Protein AF-A0A2G9V277-F1 (afdb_monomer)

Structure (mmCIF, N/CA/C/O backbone):
data_AF-A0A2G9V277-F1
#
_entry.id   AF-A0A2G9V277-F1
#
loop_
_atom_site.group_PDB
_atom_site.id
_atom_site.type_symbol
_atom_site.label_atom_id
_atom_site.label_alt_id
_atom_site.label_comp_id
_atom_site.label_asym_id
_atom_site.label_entity_id
_atom_site.label_seq_id
_atom_site.pdbx_PDB_ins_code
_atom_site.Cartn_x
_atom_site.Cartn_y
_atom_site.Cartn_z
_atom_site.occupancy
_atom_site.B_iso_or_equiv
_atom_site.auth_seq_id
_atom_site.auth_comp_id
_atom_site.auth_asym_id
_atom_site.auth_atom_id
_atom_site.pdbx_PDB_model_num
ATOM 1 N N . MET A 1 1 ? -6.220 -66.224 20.889 1.00 56.16 1 MET A N 1
ATOM 2 C CA . MET A 1 1 ? -5.172 -65.758 19.963 1.00 56.16 1 MET A CA 1
ATOM 3 C C . MET A 1 1 ? -5.683 -66.093 18.582 1.00 56.16 1 MET A C 1
ATOM 5 O O . MET A 1 1 ? -5.323 -67.138 18.082 1.00 56.16 1 MET A O 1
ATOM 9 N N . ASP A 1 2 ? -6.568 -65.260 18.043 1.00 49.28 2 ASP A N 1
ATOM 10 C CA . ASP A 1 2 ? -6.979 -65.293 16.639 1.00 49.28 2 ASP A CA 1
ATOM 11 C C . ASP A 1 2 ? -7.291 -63.844 16.260 1.00 49.28 2 ASP A C 1
ATOM 13 O O . ASP A 1 2 ? -7.941 -63.123 17.018 1.00 49.28 2 ASP A O 1
ATOM 17 N N . LEU A 1 3 ? -6.647 -63.403 15.186 1.00 57.19 3 LEU A N 1
ATOM 18 C CA . LEU A 1 3 ? -6.494 -62.020 14.750 1.00 57.19 3 LEU A CA 1
ATOM 19 C C . LEU A 1 3 ? -7.550 -61.705 13.686 1.00 57.19 3 LEU A C 1
ATOM 21 O O . LEU A 1 3 ? -7.570 -62.370 12.652 1.00 57.19 3 LEU A O 1
ATOM 25 N N . ASP A 1 4 ? -8.349 -60.661 13.896 1.00 61.88 4 ASP A N 1
ATOM 26 C CA . ASP A 1 4 ? -9.156 -60.040 12.841 1.00 61.88 4 ASP A CA 1
ATOM 27 C C . ASP A 1 4 ? -8.324 -58.965 12.115 1.00 61.88 4 ASP A C 1
ATOM 29 O O . ASP A 1 4 ? -7.790 -58.067 12.778 1.00 61.88 4 ASP A O 1
ATOM 33 N N . PRO A 1 5 ? -8.197 -59.001 10.775 1.00 70.12 5 PRO A N 1
ATOM 34 C CA . PRO A 1 5 ? -7.629 -57.897 10.020 1.00 70.12 5 PRO A CA 1
ATOM 35 C C . PRO A 1 5 ? -8.712 -56.946 9.501 1.00 70.12 5 PRO A C 1
ATOM 37 O O . PRO A 1 5 ? -9.646 -57.328 8.795 1.00 70.12 5 PRO A O 1
ATOM 40 N N . GLU A 1 6 ? -8.506 -55.666 9.799 1.00 61.03 6 GLU A N 1
ATOM 41 C CA . GLU A 1 6 ? -9.112 -54.538 9.105 1.00 61.03 6 GLU A CA 1
ATOM 42 C C . GLU A 1 6 ? -8.832 -54.588 7.594 1.00 61.03 6 GLU A C 1
ATOM 44 O O . GLU A 1 6 ? -7.693 -54.803 7.178 1.00 61.03 6 GLU A O 1
ATOM 49 N N . GLN A 1 7 ? -9.837 -54.268 6.770 1.00 55.41 7 GLN A N 1
ATOM 50 C CA . GLN A 1 7 ? -9.604 -53.680 5.449 1.00 55.41 7 GLN A CA 1
ATOM 51 C C . GLN A 1 7 ? -10.537 -52.491 5.209 1.00 55.41 7 GLN A C 1
ATOM 53 O O . GLN A 1 7 ? -11.719 -52.612 4.895 1.00 55.41 7 GLN A O 1
ATOM 58 N N . SER A 1 8 ? -9.927 -51.321 5.373 1.00 48.25 8 SER A N 1
ATOM 59 C CA . SER A 1 8 ? -10.290 -50.041 4.777 1.00 48.25 8 SER A CA 1
ATOM 60 C C . SER A 1 8 ? -10.010 -50.062 3.269 1.00 48.25 8 SER A C 1
ATOM 62 O O . SER A 1 8 ? -8.997 -50.619 2.851 1.00 48.25 8 SER A O 1
ATOM 64 N N . THR A 1 9 ? -10.875 -49.435 2.464 1.00 49.09 9 THR A N 1
ATOM 65 C CA . THR A 1 9 ? -10.553 -48.400 1.449 1.00 49.09 9 THR A CA 1
ATOM 66 C C . THR A 1 9 ? -11.620 -48.344 0.349 1.00 49.09 9 THR A C 1
ATOM 68 O O . THR A 1 9 ? -11.880 -49.332 -0.324 1.00 49.09 9 THR A O 1
ATOM 71 N N . ALA A 1 10 ? -12.197 -47.159 0.130 1.00 46.66 10 ALA A N 1
ATOM 72 C CA . ALA A 1 10 ? -12.209 -46.489 -1.176 1.00 46.66 10 ALA A CA 1
ATOM 73 C C . ALA A 1 10 ? -12.929 -45.136 -1.057 1.00 46.66 10 ALA A C 1
ATOM 75 O O . ALA A 1 10 ? -14.121 -45.053 -0.772 1.00 46.66 10 ALA A O 1
ATOM 76 N N . CYS A 1 11 ? -12.159 -44.071 -1.263 1.00 43.16 11 CYS A N 1
ATOM 77 C CA . CYS A 1 11 ? -12.626 -42.701 -1.398 1.00 43.16 11 CYS A CA 1
ATOM 78 C C . CYS A 1 11 ? -13.265 -42.514 -2.780 1.00 43.16 11 CYS A C 1
ATOM 80 O O . CYS A 1 11 ? -12.599 -42.753 -3.786 1.00 43.16 11 CYS A O 1
ATOM 82 N N . GLU A 1 12 ? -14.506 -42.030 -2.839 1.00 49.00 12 GLU A N 1
ATOM 83 C CA . GLU A 1 12 ? -15.135 -41.614 -4.095 1.00 49.00 12 GLU A CA 1
ATOM 84 C C . GLU A 1 12 ? -15.180 -40.083 -4.188 1.00 49.00 12 GLU A C 1
ATOM 86 O O . GLU A 1 12 ? -15.875 -39.384 -3.449 1.00 49.00 12 GLU A O 1
ATOM 91 N N . THR A 1 13 ? -14.364 -39.562 -5.097 1.00 50.31 13 THR A N 1
ATOM 92 C CA . THR A 1 13 ? -14.209 -38.150 -5.437 1.00 50.31 13 THR A CA 1
ATOM 93 C C . THR A 1 13 ? -15.261 -37.762 -6.477 1.00 50.31 13 THR A C 1
ATOM 95 O O . THR A 1 13 ? -15.119 -38.082 -7.655 1.00 50.31 13 THR A O 1
ATOM 98 N N . VAL A 1 14 ? -16.300 -37.020 -6.079 1.00 54.69 14 VAL A N 1
ATOM 99 C CA . VAL A 1 14 ? -17.268 -36.443 -7.029 1.00 54.69 14 VAL A CA 1
ATOM 100 C C . VAL A 1 14 ? -16.929 -34.979 -7.302 1.00 54.69 14 VAL A C 1
ATOM 102 O O . VAL A 1 14 ? -17.177 -34.081 -6.499 1.00 54.69 14 VAL A O 1
ATOM 105 N N . VAL A 1 15 ? -16.371 -34.751 -8.490 1.00 50.59 15 VAL A N 1
ATOM 106 C CA . VAL A 1 15 ? -16.208 -33.440 -9.124 1.00 50.59 15 VAL A CA 1
ATOM 107 C C . VAL A 1 15 ? -17.582 -32.949 -9.587 1.00 50.59 15 VAL A C 1
ATOM 109 O O . VAL A 1 15 ? -18.197 -33.566 -10.455 1.00 50.59 15 VAL A O 1
ATOM 112 N N . ARG A 1 16 ? -18.056 -31.807 -9.074 1.00 49.84 16 ARG A N 1
ATOM 113 C CA . ARG A 1 16 ? -19.187 -31.081 -9.674 1.00 49.84 16 ARG A CA 1
ATOM 114 C C . ARG A 1 16 ? -18.781 -29.667 -10.071 1.00 49.84 16 ARG A C 1
ATOM 116 O O . ARG A 1 16 ? -18.364 -28.855 -9.251 1.00 49.84 16 ARG A O 1
ATOM 123 N N . ARG A 1 17 ? -18.881 -29.439 -11.380 1.00 52.38 17 ARG A N 1
ATOM 124 C CA . ARG A 1 17 ? -18.587 -28.205 -12.107 1.00 52.38 17 ARG A CA 1
ATOM 125 C C . ARG A 1 17 ? -19.529 -27.077 -11.683 1.00 52.38 17 ARG A C 1
ATOM 127 O O . ARG A 1 17 ? -20.727 -27.295 -11.527 1.00 52.38 17 ARG A O 1
ATOM 134 N N . GLN A 1 18 ? -18.967 -25.880 -11.550 1.00 52.78 18 GLN A N 1
ATOM 135 C CA . GLN A 1 18 ? -19.706 -24.623 -11.507 1.00 52.78 18 GLN A CA 1
ATOM 136 C C . GLN A 1 18 ? -20.044 -24.180 -12.934 1.00 52.78 18 GLN A C 1
ATOM 138 O O . GLN A 1 18 ? -19.159 -24.171 -13.787 1.00 52.78 18 GLN A O 1
ATOM 143 N N . GLU A 1 19 ? -21.275 -23.719 -13.154 1.00 62.53 19 GLU A N 1
ATOM 144 C CA . GLU A 1 19 ? -21.554 -22.689 -14.156 1.00 62.53 19 GLU A CA 1
ATOM 145 C C . GLU A 1 19 ? -22.351 -21.543 -13.508 1.00 62.53 19 GLU A C 1
ATOM 147 O O . GLU A 1 19 ? -23.309 -21.802 -12.773 1.00 62.53 19 GLU A O 1
ATOM 152 N N . PRO A 1 20 ? -21.958 -20.277 -13.738 1.00 55.91 20 PRO A N 1
ATOM 153 C CA . PRO A 1 20 ? -22.654 -19.112 -13.211 1.00 55.91 20 PRO A CA 1
ATOM 154 C C . PRO A 1 20 ? -23.854 -18.743 -14.092 1.00 55.91 20 PRO A C 1
ATOM 156 O O . PRO A 1 20 ? -23.700 -18.361 -15.254 1.00 55.91 20 PRO A O 1
ATOM 159 N N . GLN A 1 21 ? -25.059 -18.792 -13.523 1.00 59.47 21 GLN A N 1
ATOM 160 C CA . GLN A 1 21 ? -26.230 -18.192 -14.156 1.00 59.47 21 GLN A C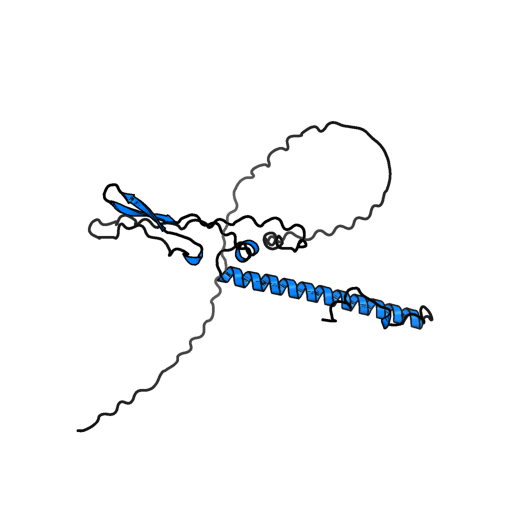A 1
ATOM 161 C C . GLN A 1 21 ? -26.154 -16.665 -14.054 1.00 59.47 21 GLN A C 1
ATOM 163 O O . GLN A 1 21 ? -26.057 -16.081 -12.975 1.00 59.47 21 GLN A O 1
ATOM 168 N N . ARG A 1 22 ? -26.172 -16.040 -15.232 1.00 53.09 22 ARG A N 1
ATOM 169 C CA . ARG A 1 22 ? -26.265 -14.602 -15.469 1.00 53.09 22 ARG A CA 1
ATOM 170 C C . ARG A 1 22 ? -27.580 -14.069 -14.896 1.00 53.09 22 ARG A C 1
ATOM 172 O O . ARG A 1 22 ? -28.639 -14.410 -15.414 1.00 53.09 22 ARG A O 1
ATOM 179 N N . LEU A 1 23 ? -27.512 -13.202 -13.890 1.00 52.69 23 LEU A N 1
ATOM 180 C CA . LEU A 1 23 ? -28.640 -12.354 -13.510 1.00 52.69 23 LEU A CA 1
ATOM 181 C C . LEU A 1 23 ? -28.407 -10.957 -14.081 1.00 52.69 23 LEU A C 1
ATOM 183 O O . LEU A 1 23 ? -27.421 -10.289 -13.770 1.00 52.69 23 LEU A O 1
ATOM 187 N N . LEU A 1 24 ? -29.298 -10.596 -15.000 1.00 54.44 24 LEU A N 1
ATOM 188 C CA . LEU A 1 24 ? -29.370 -9.307 -15.664 1.00 54.44 24 LEU A CA 1
ATOM 189 C C . LEU A 1 24 ? -29.805 -8.234 -14.664 1.00 54.44 24 LEU A C 1
ATOM 191 O O . LEU A 1 24 ? -30.610 -8.474 -13.766 1.00 54.44 24 LEU A O 1
ATOM 195 N N . ALA A 1 25 ? -29.200 -7.065 -14.824 1.00 49.47 25 ALA A N 1
ATOM 196 C CA . ALA A 1 25 ? -29.429 -5.884 -14.023 1.00 49.47 25 ALA A CA 1
ATOM 197 C C . ALA A 1 25 ? -30.750 -5.212 -14.412 1.00 49.47 25 ALA A C 1
ATOM 199 O O . ALA A 1 25 ? -30.845 -4.666 -15.506 1.00 49.47 25 ALA A O 1
ATOM 200 N N . ASP A 1 26 ? -31.694 -5.158 -13.476 1.00 46.41 26 ASP A N 1
ATOM 201 C CA . ASP A 1 26 ? -32.790 -4.190 -13.499 1.00 46.41 26 ASP A CA 1
ATOM 202 C C . ASP A 1 26 ? -32.548 -3.172 -12.379 1.00 46.41 26 ASP A C 1
ATOM 204 O O . ASP A 1 26 ? -32.926 -3.358 -11.222 1.00 46.41 26 ASP A O 1
ATOM 208 N N . SER A 1 27 ? -31.846 -2.091 -12.727 1.00 47.56 27 SER A N 1
ATOM 209 C CA . SER A 1 27 ? -31.654 -0.921 -11.869 1.00 47.56 27 SER A CA 1
ATOM 210 C C . SER A 1 27 ? -32.661 0.155 -12.263 1.00 47.56 27 SER A C 1
ATOM 212 O O . SER A 1 27 ? -32.395 0.992 -13.124 1.00 47.56 27 SER A O 1
ATOM 214 N N . LEU A 1 28 ? -33.821 0.143 -11.609 1.00 56.66 28 LEU A N 1
ATOM 215 C CA . LEU A 1 28 ? -34.768 1.255 -11.605 1.00 56.66 28 LEU A CA 1
ATOM 216 C C . LEU A 1 28 ? -34.259 2.335 -10.640 1.00 56.66 28 LEU A C 1
ATOM 218 O O . LEU A 1 28 ? -34.503 2.268 -9.436 1.00 56.66 28 LEU A O 1
ATOM 222 N N . CYS A 1 29 ? -33.570 3.350 -11.159 1.00 46.44 29 CYS A N 1
ATOM 223 C CA . CYS A 1 29 ? -33.326 4.589 -10.421 1.00 46.44 29 CYS A CA 1
ATOM 224 C C . CYS A 1 29 ? -34.072 5.741 -11.093 1.00 46.44 29 CYS A C 1
ATOM 226 O O . CYS A 1 29 ? -33.641 6.299 -12.096 1.00 46.44 29 CYS A O 1
ATOM 228 N N . SER A 1 30 ? -35.212 6.072 -10.489 1.00 47.19 30 SER A N 1
ATOM 229 C CA . SER A 1 30 ? -35.945 7.320 -10.668 1.00 47.19 30 SER A CA 1
ATOM 230 C C . SER A 1 30 ? -35.056 8.506 -10.275 1.00 47.19 30 SER A C 1
ATOM 232 O O . SER A 1 30 ? -34.629 8.607 -9.123 1.00 47.19 30 SER A O 1
ATOM 234 N N . THR A 1 31 ? -34.768 9.404 -11.217 1.00 49.00 31 THR A N 1
ATOM 235 C CA . THR A 1 31 ? -34.142 10.705 -10.956 1.00 49.00 31 THR A CA 1
ATOM 236 C C . THR A 1 31 ? -35.213 11.786 -10.992 1.00 49.00 31 THR A C 1
ATOM 238 O O . THR A 1 31 ? -35.617 12.266 -12.046 1.00 49.00 31 THR A O 1
ATOM 241 N N . ASN A 1 32 ? -35.682 12.185 -9.814 1.00 46.84 32 ASN A N 1
ATOM 242 C CA . ASN A 1 32 ? -36.474 13.398 -9.667 1.00 46.84 32 ASN A CA 1
ATOM 243 C C . ASN A 1 32 ? -36.048 14.121 -8.387 1.00 46.84 32 ASN A C 1
ATOM 245 O O . ASN A 1 32 ? -36.596 13.906 -7.308 1.00 46.84 32 ASN A O 1
ATOM 249 N N . THR A 1 33 ? -35.026 14.965 -8.510 1.00 58.47 33 THR A N 1
ATOM 250 C CA . THR A 1 33 ? -34.688 15.982 -7.511 1.00 58.47 33 THR A CA 1
ATOM 251 C C . THR A 1 33 ? -34.448 17.314 -8.225 1.00 58.47 33 THR A C 1
ATOM 253 O O . THR A 1 33 ? -33.678 17.366 -9.185 1.00 58.47 33 THR A O 1
ATOM 256 N N . PRO A 1 34 ? -35.128 18.395 -7.804 1.00 59.84 34 PRO A N 1
ATOM 257 C CA . PRO A 1 34 ? -35.105 19.667 -8.509 1.00 59.84 34 PRO A CA 1
ATOM 258 C C . PRO A 1 34 ? -33.771 20.401 -8.331 1.00 59.84 34 PRO A C 1
ATOM 260 O O . PRO A 1 34 ? -33.121 20.337 -7.286 1.00 59.84 34 PRO A O 1
ATOM 263 N N . HIS A 1 35 ? -33.396 21.118 -9.388 1.00 48.94 35 HIS A N 1
ATOM 264 C CA . HIS A 1 35 ? -32.190 21.923 -9.530 1.00 48.94 35 HIS A CA 1
ATOM 265 C C . HIS A 1 35 ? -31.941 22.857 -8.332 1.00 48.94 35 HIS A C 1
ATOM 267 O O . HIS A 1 35 ? -32.717 23.773 -8.062 1.00 48.94 35 HIS A O 1
ATOM 273 N N . ARG A 1 36 ? -30.806 22.669 -7.650 1.00 54.25 36 ARG A N 1
ATOM 274 C CA . ARG A 1 36 ? -30.237 23.657 -6.727 1.00 54.25 36 ARG A CA 1
ATOM 275 C C . ARG A 1 36 ? -29.316 24.573 -7.530 1.00 54.25 36 ARG A C 1
ATOM 277 O O . ARG A 1 36 ? -28.299 24.117 -8.046 1.00 54.25 36 ARG A O 1
ATOM 284 N N . ALA A 1 37 ? -29.702 25.840 -7.665 1.00 68.81 37 ALA A N 1
ATOM 285 C CA . ALA A 1 37 ? -28.918 26.853 -8.366 1.00 68.81 37 ALA A CA 1
ATOM 286 C C . ALA A 1 37 ? -27.531 27.062 -7.712 1.00 68.81 37 ALA A C 1
ATOM 288 O O . ALA A 1 37 ? -27.414 26.947 -6.485 1.00 68.81 37 ALA A O 1
ATOM 289 N N . PRO A 1 38 ? -26.483 27.358 -8.504 1.00 69.94 38 PRO A N 1
ATOM 290 C CA . PRO A 1 38 ? -25.139 27.613 -7.992 1.00 69.94 38 PRO A CA 1
ATOM 291 C C . PRO A 1 38 ? -25.055 28.968 -7.258 1.00 69.94 38 PRO A C 1
ATOM 293 O O . PRO A 1 38 ? -25.754 29.909 -7.637 1.00 69.94 38 PRO A O 1
ATOM 296 N N . PRO A 1 39 ? -24.208 29.096 -6.219 1.00 67.56 39 PRO A N 1
ATOM 297 C CA . PRO A 1 39 ? -24.034 30.352 -5.494 1.00 67.56 39 PRO A CA 1
ATOM 298 C C . PRO A 1 39 ? -23.296 31.413 -6.327 1.00 67.56 39 PRO A C 1
ATOM 300 O O . PRO A 1 39 ? -22.317 31.122 -7.014 1.00 67.56 39 PRO A O 1
ATOM 303 N N . GLU A 1 40 ? -23.773 32.655 -6.224 1.00 57.94 40 GLU A N 1
ATOM 304 C CA . GLU A 1 40 ? -23.240 33.841 -6.898 1.00 57.94 40 GLU A CA 1
ATOM 305 C C . GLU A 1 40 ? -21.811 34.190 -6.453 1.00 57.94 40 GLU A C 1
ATOM 307 O O . GLU A 1 40 ? -21.479 34.231 -5.266 1.00 57.94 40 GLU A O 1
ATOM 312 N N . SER A 1 41 ? -20.957 34.501 -7.429 1.00 59.81 41 SER A N 1
ATOM 313 C CA . SER A 1 41 ? -19.591 34.970 -7.212 1.00 59.81 41 SER A CA 1
ATOM 314 C C . SER A 1 41 ? -19.575 36.434 -6.758 1.00 59.81 41 SER A C 1
ATOM 316 O O . SER A 1 41 ? -19.853 37.346 -7.542 1.00 59.81 41 SER A O 1
ATOM 318 N N . TYR A 1 42 ? -19.180 36.680 -5.512 1.00 55.84 42 TYR A N 1
ATOM 319 C CA . TYR A 1 42 ? -18.876 38.019 -5.009 1.00 55.84 42 TYR A CA 1
ATOM 320 C C . TYR A 1 42 ? -17.594 38.562 -5.659 1.00 55.84 42 TYR A C 1
ATOM 322 O O . TYR A 1 42 ? -16.501 38.009 -5.526 1.00 55.84 42 TYR A O 1
ATOM 330 N N . LYS A 1 43 ? -17.735 39.687 -6.365 1.00 51.69 43 LYS A N 1
ATOM 331 C CA . LYS A 1 43 ? -16.637 40.459 -6.955 1.00 51.69 43 LYS A CA 1
ATOM 332 C C . LYS A 1 43 ? -15.815 41.132 -5.849 1.00 51.69 43 LYS A C 1
ATOM 334 O O . LYS A 1 43 ? -16.338 41.967 -5.116 1.00 51.69 43 LYS A O 1
ATOM 339 N N . ARG A 1 44 ? -14.516 40.829 -5.761 1.00 50.59 44 ARG A N 1
ATOM 340 C CA . ARG A 1 44 ? -13.531 41.675 -5.060 1.00 50.59 44 ARG A CA 1
ATOM 341 C C . ARG A 1 44 ? -12.868 42.621 -6.073 1.00 50.59 44 ARG A C 1
ATOM 343 O O . ARG A 1 44 ? -12.336 42.124 -7.063 1.00 50.59 44 ARG A O 1
ATOM 350 N N . PRO A 1 45 ? -12.848 43.947 -5.846 1.00 51.84 45 PRO A N 1
ATOM 351 C CA . PRO A 1 45 ? -12.102 44.875 -6.689 1.00 51.84 45 PRO A CA 1
ATOM 352 C C . PRO A 1 45 ? -10.616 44.849 -6.307 1.00 51.84 45 PRO A C 1
ATOM 354 O O . PRO A 1 45 ? -10.267 45.154 -5.166 1.00 51.84 45 PRO A O 1
ATOM 357 N N . LEU A 1 46 ? -9.737 44.515 -7.253 1.00 51.38 46 LEU A N 1
ATOM 358 C CA . LEU A 1 46 ? -8.299 44.753 -7.118 1.00 51.38 46 LEU A CA 1
ATOM 359 C C . LEU A 1 46 ? -7.933 46.058 -7.828 1.00 51.38 46 LEU A C 1
ATOM 361 O O . LEU A 1 46 ? -8.273 46.280 -8.989 1.00 51.38 46 LEU A O 1
ATOM 365 N N . ARG A 1 47 ? -7.269 46.929 -7.065 1.00 42.94 47 ARG A N 1
ATOM 366 C CA . ARG A 1 47 ? -6.734 48.225 -7.478 1.00 42.94 47 ARG A CA 1
ATOM 367 C C . ARG A 1 47 ? -5.623 48.072 -8.518 1.00 42.94 47 ARG A C 1
ATOM 369 O O . ARG A 1 47 ? -4.798 47.169 -8.446 1.00 42.94 47 ARG A O 1
ATOM 376 N N . THR A 1 48 ? -5.609 49.033 -9.429 1.00 47.06 48 THR A N 1
ATOM 377 C CA . THR A 1 48 ? -4.664 49.252 -10.522 1.00 47.06 48 THR A CA 1
ATOM 378 C C . THR A 1 48 ? -3.345 49.888 -10.067 1.00 47.06 48 THR A C 1
ATOM 380 O O . THR A 1 48 ? -3.359 50.913 -9.385 1.00 47.06 48 THR A O 1
ATOM 383 N N . SER A 1 49 ? -2.230 49.371 -10.578 1.00 49.19 49 SER A N 1
ATOM 384 C CA . SER A 1 49 ? -1.000 50.115 -10.910 1.00 49.19 49 SER A CA 1
ATOM 385 C C . SER A 1 49 ? -0.412 49.429 -12.156 1.00 49.19 49 SER A C 1
ATOM 387 O O . SER A 1 49 ? -0.104 48.245 -12.092 1.00 49.19 49 SER A O 1
ATOM 389 N N . SER A 1 50 ? -0.519 50.003 -13.363 1.00 43.69 50 SER A N 1
ATOM 390 C CA . SER A 1 50 ? 0.437 50.973 -13.943 1.00 43.69 50 SER A CA 1
ATOM 391 C C . SER A 1 50 ? 1.885 50.458 -13.845 1.00 43.69 50 SER A C 1
ATOM 393 O O . SER A 1 50 ? 2.375 50.327 -12.731 1.00 43.69 50 SER A O 1
ATOM 395 N N . GLY A 1 51 ? 2.627 50.123 -14.906 1.00 35.97 51 GLY A N 1
ATOM 396 C CA . GLY A 1 51 ? 2.414 50.215 -16.352 1.00 35.97 51 GLY A CA 1
ATOM 397 C C . GLY A 1 51 ? 3.594 49.580 -17.129 1.00 35.97 51 GLY A C 1
ATOM 398 O O . GLY A 1 51 ? 4.610 49.272 -16.520 1.00 35.97 51 GLY A O 1
ATOM 399 N N . HIS A 1 52 ? 3.392 49.408 -18.448 1.00 39.06 52 HIS A N 1
ATOM 400 C CA . HIS A 1 52 ? 4.342 49.337 -19.590 1.00 39.06 52 HIS A CA 1
ATOM 401 C C . HIS A 1 52 ? 5.587 48.398 -19.512 1.00 39.06 52 HIS A C 1
ATOM 403 O O . HIS A 1 52 ? 6.323 48.419 -18.543 1.00 39.06 52 HIS A O 1
ATOM 409 N N . HIS A 1 53 ? 5.964 47.556 -20.491 1.00 40.03 53 HIS A N 1
ATOM 410 C CA . HIS A 1 53 ? 5.864 47.593 -21.960 1.00 40.03 53 HIS A CA 1
ATOM 411 C C . HIS A 1 53 ? 5.830 46.170 -22.592 1.00 40.03 53 HIS A C 1
ATOM 413 O O . HIS A 1 53 ? 6.376 45.233 -22.024 1.00 40.03 53 HIS A O 1
ATOM 419 N N . ALA A 1 54 ? 5.170 46.081 -23.763 1.00 39.84 54 ALA A N 1
ATOM 420 C CA . ALA A 1 54 ? 5.471 45.354 -25.024 1.00 39.84 54 ALA A CA 1
ATOM 421 C C . ALA A 1 54 ? 6.558 44.243 -25.029 1.00 39.84 54 ALA A C 1
ATOM 423 O O . ALA A 1 54 ? 7.587 44.384 -24.391 1.00 39.84 54 ALA A O 1
ATOM 424 N N . SER A 1 55 ? 6.527 43.156 -25.808 1.00 43.56 55 SER A N 1
ATOM 425 C CA . SER A 1 55 ? 5.769 42.715 -26.994 1.00 43.56 55 SER A CA 1
ATOM 426 C C . SER A 1 55 ? 6.261 41.296 -27.329 1.00 43.56 55 SER A C 1
ATOM 428 O O . SER A 1 55 ? 7.461 41.050 -27.217 1.00 43.56 55 SER A O 1
ATOM 430 N N . GLY A 1 56 ? 5.404 40.386 -27.801 1.00 34.53 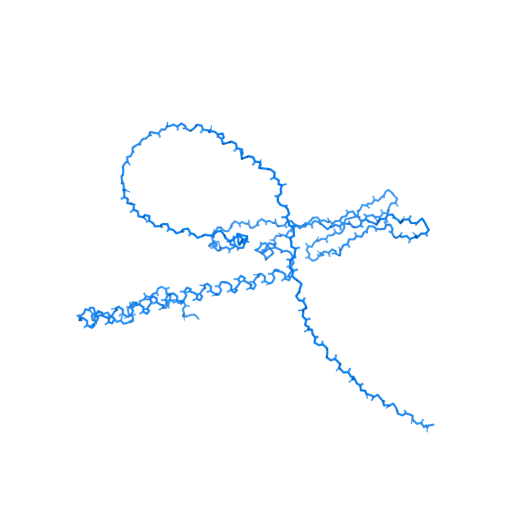56 GLY A N 1
ATOM 431 C CA . GLY A 1 56 ? 5.873 39.073 -28.266 1.00 34.53 56 GLY A CA 1
ATOM 432 C C . GLY A 1 56 ? 4.759 38.093 -28.606 1.00 34.53 56 GLY A C 1
ATOM 433 O O . GLY A 1 56 ? 4.501 37.161 -27.859 1.00 34.53 56 GLY A O 1
ATOM 434 N N . SER A 1 57 ? 4.097 38.351 -29.729 1.00 46.81 57 SER A N 1
ATOM 435 C CA . SER A 1 57 ? 3.089 37.514 -30.384 1.00 46.81 57 SER A CA 1
ATOM 436 C C . SER A 1 57 ? 3.658 36.167 -30.858 1.00 46.81 57 SER A C 1
ATOM 438 O O . SER A 1 57 ? 4.632 36.176 -31.606 1.00 46.81 57 SER A O 1
ATOM 440 N N . PHE A 1 58 ? 2.997 35.045 -30.540 1.00 34.84 58 PHE A N 1
ATOM 441 C CA . PHE A 1 58 ? 2.820 33.936 -31.491 1.00 34.84 58 PHE A CA 1
ATOM 442 C C . PHE A 1 58 ? 1.627 33.047 -31.098 1.00 34.84 58 PHE A C 1
ATOM 444 O O . PHE A 1 58 ? 1.659 32.348 -30.085 1.00 34.84 58 PHE A O 1
ATOM 451 N N . ASP A 1 59 ? 0.583 33.099 -31.925 1.00 41.97 59 ASP A N 1
ATOM 452 C CA . ASP A 1 59 ? -0.561 32.188 -31.926 1.00 41.97 59 ASP A CA 1
ATOM 453 C C . ASP A 1 59 ? -0.179 30.816 -32.492 1.00 41.97 59 ASP A C 1
ATOM 455 O O . ASP A 1 59 ? 0.589 30.699 -33.446 1.00 41.97 59 ASP A O 1
ATOM 459 N N . GLY A 1 60 ? -0.790 29.767 -31.946 1.00 38.09 60 GLY A N 1
ATOM 460 C CA . GLY A 1 60 ? -0.667 28.407 -32.458 1.00 38.09 60 GLY A CA 1
ATOM 461 C C . GLY A 1 60 ? -1.512 27.422 -31.664 1.00 38.09 60 GLY A C 1
ATOM 462 O O . GLY A 1 60 ? -0.979 26.545 -30.991 1.00 38.09 60 GLY A O 1
ATOM 463 N N . GLY A 1 61 ? -2.834 27.594 -31.703 1.00 35.97 61 GLY A N 1
ATOM 464 C CA . GLY A 1 61 ? -3.774 26.638 -31.130 1.00 35.97 61 GLY A CA 1
ATOM 465 C C . GLY A 1 61 ? -3.887 25.361 -31.961 1.00 35.97 61 GLY A C 1
ATOM 466 O O . GLY A 1 61 ? -3.987 25.431 -33.181 1.00 35.97 61 GLY A O 1
ATOM 467 N N . ILE A 1 62 ? -3.959 24.211 -31.286 1.00 42.34 62 ILE A N 1
ATOM 468 C CA . ILE A 1 62 ? -4.719 23.036 -31.733 1.00 42.34 62 ILE A CA 1
ATOM 469 C C . ILE A 1 62 ? -5.335 22.411 -30.480 1.00 42.34 62 ILE A C 1
ATOM 471 O O . ILE A 1 62 ? -4.629 21.937 -29.590 1.00 42.34 62 ILE A O 1
ATOM 475 N N . GLY A 1 63 ? -6.663 22.462 -30.402 1.00 36.00 63 GLY A N 1
ATOM 476 C CA . GLY A 1 63 ? -7.438 21.765 -29.388 1.00 36.00 63 GLY A CA 1
ATOM 477 C C . GLY A 1 63 ? -7.551 20.274 -29.696 1.00 36.00 63 GLY A C 1
ATOM 478 O O . GLY A 1 63 ? -7.669 19.870 -30.850 1.00 36.00 63 GLY A O 1
ATOM 479 N N . ALA A 1 64 ? -7.578 19.467 -28.642 1.00 37.62 64 ALA A N 1
ATOM 480 C CA . ALA A 1 64 ? -8.149 18.131 -28.671 1.00 37.62 64 ALA A CA 1
ATOM 481 C C . ALA A 1 64 ? -8.853 17.903 -27.332 1.00 37.62 64 ALA A C 1
ATOM 483 O O . ALA A 1 64 ? -8.225 17.650 -26.306 1.00 37.62 64 ALA A O 1
ATOM 484 N N . ALA A 1 65 ? -10.173 18.067 -27.362 1.00 42.88 65 ALA A N 1
ATOM 485 C CA . ALA A 1 65 ? -11.070 17.597 -26.326 1.00 42.88 65 ALA A CA 1
ATOM 486 C C . ALA A 1 65 ? -11.094 16.065 -26.364 1.00 42.88 65 ALA A C 1
ATOM 488 O O . ALA A 1 65 ? -11.374 15.487 -27.412 1.00 42.88 65 ALA A O 1
ATOM 489 N N . LEU A 1 66 ? -10.832 15.420 -25.229 1.00 40.19 66 LEU A N 1
ATOM 490 C CA . LEU A 1 66 ? -11.135 14.009 -25.013 1.00 40.19 66 LEU A CA 1
ATOM 491 C C . LEU A 1 66 ? -11.720 13.840 -23.608 1.00 40.19 66 LEU A C 1
ATOM 493 O O . LEU A 1 66 ? -11.006 13.862 -22.612 1.00 40.19 66 LEU A O 1
ATOM 497 N N . SER A 1 67 ? -13.051 13.750 -23.616 1.00 37.09 67 SER A N 1
ATOM 498 C CA . SER A 1 67 ? -13.899 12.804 -22.880 1.00 37.09 67 SER A CA 1
ATOM 499 C C . SER A 1 67 ? -13.600 12.532 -21.404 1.00 37.09 67 SER A C 1
ATOM 501 O O . SER A 1 67 ? -12.619 11.893 -21.032 1.00 37.09 67 SER A O 1
ATOM 503 N N . GLU A 1 68 ? -14.577 12.938 -20.600 1.00 45.66 68 GLU A N 1
ATOM 504 C CA . GLU A 1 68 ? -14.818 12.530 -19.226 1.00 45.66 68 GLU A CA 1
ATOM 505 C C . GLU A 1 68 ? -15.085 11.018 -19.162 1.00 45.66 68 GLU A C 1
ATOM 507 O O . GLU A 1 68 ? -16.144 10.557 -19.572 1.00 45.66 68 GLU A O 1
ATOM 512 N N . ASP A 1 69 ? -14.135 10.258 -18.619 1.00 38.03 69 ASP A N 1
ATOM 513 C CA . ASP A 1 69 ? -14.405 8.954 -18.014 1.00 38.03 69 ASP A CA 1
ATOM 514 C C . ASP A 1 69 ? -13.876 8.986 -16.580 1.00 38.03 69 ASP A C 1
ATOM 516 O O . ASP A 1 69 ? -12.678 8.945 -16.291 1.00 38.03 69 ASP A O 1
ATOM 520 N N . SER A 1 70 ? -14.825 9.154 -15.666 1.00 48.97 70 SER A N 1
ATOM 521 C CA . SER A 1 70 ? -14.620 9.297 -14.235 1.00 48.97 70 SER A CA 1
ATOM 522 C C . SER A 1 70 ? -14.297 7.944 -13.598 1.00 48.97 70 SER A C 1
ATOM 524 O O . SER A 1 70 ? -15.188 7.203 -13.184 1.00 48.97 70 SER A O 1
ATOM 526 N N . ILE A 1 71 ? -13.006 7.659 -13.43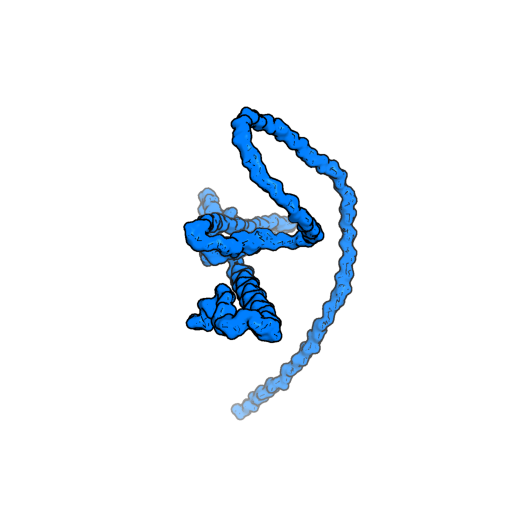5 1.00 40.16 71 ILE A N 1
ATOM 527 C CA . ILE A 1 71 ? -12.503 6.746 -12.405 1.00 40.16 71 ILE A CA 1
ATOM 528 C C . ILE A 1 71 ? -11.431 7.517 -11.640 1.00 40.16 71 ILE A C 1
ATOM 530 O O . ILE A 1 71 ? -10.461 7.977 -12.230 1.00 40.16 71 ILE A O 1
ATOM 534 N N . ASN A 1 72 ? -11.614 7.683 -10.330 1.00 39.41 72 ASN A N 1
ATOM 535 C CA . ASN A 1 72 ? -10.711 8.415 -9.439 1.00 39.41 72 ASN A CA 1
ATOM 536 C C . ASN A 1 72 ? -9.297 7.783 -9.396 1.00 39.41 72 ASN A C 1
ATOM 538 O O . ASN A 1 72 ? -8.962 7.049 -8.469 1.00 39.41 72 ASN A O 1
ATOM 542 N N . THR A 1 73 ? -8.452 8.063 -10.389 1.00 46.88 73 THR A N 1
ATOM 543 C CA . THR A 1 73 ? -7.008 7.753 -10.423 1.00 46.88 73 THR A CA 1
ATOM 544 C C . THR A 1 73 ? -6.165 8.800 -9.692 1.00 46.88 73 THR A C 1
ATOM 546 O O . THR A 1 73 ? -5.016 8.533 -9.339 1.00 46.88 73 THR A O 1
ATOM 549 N N . ALA A 1 74 ? -6.758 9.955 -9.376 1.00 48.12 74 ALA A N 1
ATOM 550 C CA . ALA A 1 74 ? -6.083 11.096 -8.761 1.00 48.12 74 ALA A CA 1
ATOM 551 C C . ALA A 1 74 ? -5.458 10.807 -7.379 1.00 48.12 74 ALA A C 1
ATOM 553 O O . ALA A 1 74 ? -4.492 11.464 -7.000 1.00 48.12 74 ALA A O 1
ATOM 554 N N . ASP A 1 75 ? -5.940 9.803 -6.637 1.00 45.41 75 ASP A N 1
ATOM 555 C CA . ASP A 1 75 ? -5.370 9.456 -5.325 1.00 45.41 75 ASP A CA 1
ATOM 556 C C . ASP A 1 75 ? -4.115 8.568 -5.395 1.00 45.41 75 ASP A C 1
ATOM 558 O O . ASP A 1 75 ? -3.361 8.485 -4.423 1.00 45.41 75 ASP A O 1
ATOM 562 N N . LEU A 1 76 ? -3.859 7.913 -6.531 1.00 49.47 76 LEU A N 1
ATOM 563 C CA . LEU A 1 76 ? -2.667 7.079 -6.744 1.00 49.47 76 LEU A CA 1
ATOM 564 C C . LEU A 1 76 ? -1.557 7.815 -7.500 1.00 49.47 76 LEU A C 1
ATOM 566 O O . LEU A 1 76 ? -0.389 7.439 -7.381 1.00 49.47 76 LEU A O 1
ATOM 570 N N . ASP A 1 77 ? -1.903 8.882 -8.218 1.00 47.31 77 ASP A N 1
ATOM 571 C CA . ASP A 1 77 ? -0.950 9.716 -8.952 1.00 47.31 77 ASP A CA 1
ATOM 572 C C . ASP A 1 77 ? -0.255 10.766 -8.050 1.00 47.31 77 ASP A C 1
ATOM 574 O O . ASP A 1 77 ? 0.759 11.337 -8.434 1.00 47.31 77 ASP A O 1
ATOM 578 N N . LEU A 1 78 ? -0.673 10.946 -6.786 1.00 47.19 78 LEU A N 1
ATOM 579 C CA . LEU A 1 78 ? 0.071 11.785 -5.824 1.00 47.19 78 LEU A CA 1
ATOM 580 C C . LEU A 1 78 ? 1.415 11.161 -5.380 1.00 47.19 78 LEU A C 1
ATOM 582 O O . LEU A 1 78 ? 2.259 11.832 -4.788 1.00 47.19 78 LEU A O 1
ATOM 586 N N . ILE A 1 79 ? 1.652 9.883 -5.695 1.00 51.03 79 ILE A N 1
ATOM 587 C CA . ILE A 1 79 ? 2.932 9.187 -5.470 1.00 51.03 79 ILE A CA 1
ATOM 588 C C . ILE A 1 79 ? 3.795 9.251 -6.747 1.00 51.03 79 ILE A C 1
ATOM 590 O O . ILE A 1 79 ? 4.680 8.424 -6.979 1.00 51.03 79 ILE A O 1
ATOM 594 N N . GLU A 1 80 ? 3.556 10.225 -7.623 1.00 50.75 80 GLU A N 1
ATOM 595 C CA . GLU A 1 80 ? 4.476 10.541 -8.705 1.00 50.75 80 GLU A CA 1
ATOM 596 C C . GLU A 1 80 ? 5.659 11.348 -8.145 1.00 50.75 80 GLU A C 1
ATOM 598 O O . GLU A 1 80 ? 5.607 12.555 -7.932 1.00 50.75 80 GLU A O 1
ATOM 603 N N . LEU A 1 81 ? 6.708 10.600 -7.791 1.00 50.06 81 LEU A N 1
ATOM 604 C CA . LEU A 1 81 ? 8.134 10.937 -7.879 1.00 50.06 81 LEU A CA 1
ATOM 605 C C . LEU A 1 81 ? 8.472 12.425 -8.126 1.00 50.06 81 LEU A C 1
ATOM 607 O O . LEU A 1 81 ? 9.023 12.778 -9.165 1.00 50.06 81 LEU A O 1
ATOM 611 N N . LYS A 1 82 ? 8.268 13.279 -7.119 1.00 41.78 82 LYS A N 1
ATOM 612 C CA . LYS A 1 82 ? 9.164 14.421 -6.917 1.00 41.78 82 LYS A CA 1
ATOM 613 C C . LYS A 1 82 ? 10.460 13.907 -6.296 1.00 41.78 82 LYS A C 1
ATOM 615 O O . LYS A 1 82 ? 10.453 13.175 -5.299 1.00 41.78 82 LYS A O 1
ATOM 620 N N . GLU A 1 83 ? 11.551 14.257 -6.960 1.00 47.81 83 GLU A N 1
ATOM 621 C CA . GLU A 1 83 ? 12.937 13.991 -6.595 1.00 47.81 83 GLU A CA 1
ATOM 622 C C . GLU A 1 83 ? 13.212 14.263 -5.108 1.00 47.81 83 GLU A C 1
ATOM 624 O O . GLU A 1 83 ? 12.627 15.140 -4.470 1.00 47.81 83 GLU A O 1
ATOM 629 N N . GLU A 1 84 ? 14.122 13.475 -4.546 1.00 51.12 84 GLU A N 1
ATOM 630 C CA . GLU A 1 84 ? 14.353 13.274 -3.110 1.00 51.12 84 GLU A CA 1
ATOM 631 C C . GLU A 1 84 ? 14.820 14.502 -2.320 1.00 51.12 84 GLU A C 1
ATOM 633 O O . GLU A 1 84 ? 14.956 14.422 -1.102 1.00 51.12 84 GLU A O 1
ATOM 638 N N . ARG A 1 85 ? 15.001 15.658 -2.963 1.00 54.38 85 ARG A N 1
ATOM 639 C CA . ARG A 1 85 ? 15.494 16.870 -2.298 1.00 54.38 85 ARG A CA 1
ATOM 640 C C . ARG A 1 85 ? 14.441 17.644 -1.503 1.00 54.38 85 ARG A C 1
ATOM 642 O O . ARG A 1 85 ? 14.832 18.405 -0.633 1.00 54.38 85 ARG A O 1
ATOM 649 N N . ASN A 1 86 ? 13.141 17.444 -1.747 1.00 50.84 86 ASN A N 1
ATOM 650 C CA . ASN A 1 86 ? 12.061 18.156 -1.041 1.00 50.84 86 ASN A CA 1
ATOM 651 C C . ASN A 1 86 ? 10.791 17.296 -0.916 1.00 50.84 86 ASN A C 1
ATOM 653 O O . ASN A 1 86 ? 9.725 17.672 -1.407 1.00 50.84 86 ASN A O 1
ATOM 657 N N . ARG A 1 87 ? 10.871 16.109 -0.297 1.00 58.97 87 ARG A N 1
ATOM 658 C CA . ARG A 1 87 ? 9.637 15.366 0.000 1.00 58.97 87 ARG A CA 1
ATOM 659 C C . ARG A 1 87 ? 8.908 16.056 1.159 1.00 58.97 87 ARG A C 1
ATOM 661 O O . ARG A 1 87 ? 9.493 16.145 2.242 1.00 58.97 87 ARG A O 1
ATOM 668 N N . PRO A 1 88 ? 7.655 16.522 0.979 1.00 64.44 88 PRO A N 1
ATOM 669 C CA . PRO A 1 88 ? 6.839 16.900 2.123 1.00 64.44 88 PRO A CA 1
ATOM 670 C C . PRO A 1 88 ? 6.754 15.677 3.039 1.00 64.44 88 PRO A C 1
ATOM 672 O O . PRO A 1 88 ? 6.549 14.554 2.566 1.00 64.44 88 PRO A O 1
ATOM 675 N N . ARG A 1 89 ? 7.002 15.874 4.338 1.00 73.69 89 ARG A N 1
ATOM 676 C CA . ARG A 1 89 ? 6.838 14.806 5.329 1.00 73.69 89 ARG A CA 1
ATOM 677 C C . ARG A 1 89 ? 5.413 14.282 5.174 1.00 73.69 89 ARG A C 1
ATOM 679 O O . ARG A 1 89 ? 4.476 15.070 5.240 1.00 73.69 89 ARG A O 1
ATOM 686 N N . LEU A 1 90 ? 5.270 12.987 4.887 1.00 82.25 90 LEU A N 1
ATOM 687 C CA . LEU A 1 90 ? 3.950 12.374 4.783 1.00 82.25 90 LEU A CA 1
ATOM 688 C C . LEU A 1 90 ? 3.255 12.556 6.132 1.00 82.25 90 LEU A C 1
ATOM 690 O O . LEU A 1 90 ? 3.831 12.207 7.163 1.00 82.25 90 LEU A O 1
ATOM 694 N N . GLU A 1 91 ? 2.062 13.143 6.112 1.00 88.56 91 GLU A N 1
ATOM 695 C CA . GLU A 1 91 ? 1.283 13.343 7.329 1.00 88.56 91 GLU A CA 1
ATOM 696 C C . GLU A 1 91 ? 0.937 11.986 7.959 1.00 88.56 91 GLU A C 1
ATOM 698 O O . GLU A 1 91 ? 0.642 11.032 7.227 1.00 88.56 91 GLU A O 1
ATOM 703 N N . PRO A 1 92 ? 0.998 11.873 9.298 1.00 92.44 92 PRO A N 1
ATOM 704 C CA . PRO A 1 92 ? 0.633 10.646 9.988 1.00 92.44 92 PRO A CA 1
ATOM 705 C C . PRO A 1 92 ? -0.835 10.304 9.719 1.00 92.44 92 PRO A C 1
ATOM 707 O O . PRO A 1 92 ? -1.706 11.173 9.685 1.00 92.44 92 PRO A O 1
ATOM 710 N N . MET A 1 93 ? -1.117 9.017 9.524 1.00 93.25 93 MET A N 1
ATOM 711 C CA . MET A 1 93 ? -2.474 8.538 9.278 1.00 93.25 93 MET A CA 1
ATOM 712 C C . MET A 1 93 ? -3.094 8.063 10.587 1.00 93.25 93 MET A C 1
ATOM 714 O O . MET A 1 93 ? -2.558 7.169 11.239 1.00 93.25 93 MET A O 1
ATOM 718 N N . VAL A 1 94 ? -4.258 8.603 10.933 1.00 94.06 94 VAL A N 1
ATOM 719 C CA . VAL A 1 94 ? -5.023 8.165 12.104 1.00 94.06 94 VAL A CA 1
ATOM 720 C C . VAL A 1 94 ? -5.932 6.998 11.728 1.00 94.06 94 VAL A C 1
ATOM 722 O O . VAL A 1 94 ? -6.723 7.073 10.782 1.00 94.06 94 VAL A O 1
ATOM 725 N N . LEU A 1 95 ? -5.847 5.899 12.478 1.00 92.31 95 LEU A N 1
ATOM 726 C CA . LEU A 1 95 ? -6.767 4.780 12.315 1.00 92.31 95 LEU A CA 1
ATOM 727 C C . LEU A 1 95 ? -8.156 5.122 12.836 1.00 92.31 95 LEU A C 1
ATOM 729 O O . LEU A 1 95 ? -8.332 5.553 13.973 1.00 92.31 95 LEU A O 1
ATOM 733 N N . LYS A 1 96 ? -9.170 4.794 12.034 1.00 91.44 96 LYS A N 1
ATOM 734 C CA . LYS A 1 96 ? -10.559 4.850 12.483 1.00 91.44 96 LYS A CA 1
ATOM 735 C C . LYS A 1 96 ? -10.761 3.935 13.705 1.00 91.44 96 LYS A C 1
ATOM 737 O O . LYS A 1 96 ? -10.542 2.724 13.574 1.00 91.44 96 LYS A O 1
ATOM 742 N N . PRO A 1 97 ? -11.267 4.458 14.838 1.00 90.25 97 PRO A N 1
ATOM 743 C CA . PRO A 1 97 ? -11.546 3.649 16.016 1.00 90.25 97 PRO A CA 1
ATOM 744 C C . PRO A 1 97 ? -12.534 2.515 15.729 1.00 90.25 97 PRO A C 1
ATOM 746 O O . PRO A 1 97 ? -13.454 2.631 14.907 1.00 90.25 97 PRO A O 1
ATOM 749 N N . ARG A 1 98 ? -12.362 1.390 16.429 1.00 92.94 98 ARG A N 1
ATOM 750 C CA . ARG A 1 98 ? -13.242 0.228 16.275 1.00 92.94 98 ARG A CA 1
ATOM 751 C C . ARG A 1 98 ? -14.609 0.488 16.884 1.00 92.94 98 ARG A C 1
ATOM 753 O O . ARG A 1 98 ? -14.730 1.031 17.976 1.00 92.94 98 ARG A O 1
ATOM 760 N N . LYS A 1 99 ? -15.638 0.003 16.191 1.00 93.94 99 LYS A N 1
ATOM 761 C CA . LYS A 1 99 ? -17.006 0.018 16.703 1.00 93.94 99 LYS A CA 1
ATOM 762 C C . LYS A 1 99 ? -17.158 -0.997 17.829 1.00 93.94 99 LYS A C 1
ATOM 764 O O . LYS A 1 99 ? -16.778 -2.162 17.677 1.00 93.94 99 LYS A O 1
ATOM 769 N N . ILE A 1 100 ? -17.761 -0.543 18.915 1.00 95.62 100 ILE A N 1
ATOM 770 C CA . ILE A 1 100 ? -18.233 -1.403 19.990 1.00 95.62 100 ILE A CA 1
ATOM 771 C C . ILE A 1 100 ? -19.642 -1.847 19.646 1.00 95.62 100 ILE A C 1
ATOM 773 O O . ILE A 1 100 ? -20.459 -1.076 19.153 1.00 95.62 100 ILE A O 1
ATOM 777 N N . ILE A 1 101 ? -19.891 -3.120 19.886 1.00 95.00 101 ILE A N 1
ATOM 778 C CA . ILE A 1 101 ? -21.175 -3.771 19.745 1.00 95.00 101 ILE A CA 1
ATOM 779 C C . ILE A 1 101 ? -21.740 -3.865 21.155 1.00 95.00 101 ILE A C 1
ATOM 781 O O . ILE A 1 101 ? -21.255 -4.645 21.983 1.00 95.00 101 ILE A O 1
ATOM 785 N N . HIS A 1 102 ? -22.732 -3.029 21.429 1.00 93.75 102 HIS A N 1
ATOM 786 C CA . HIS A 1 102 ? -23.514 -3.124 22.650 1.00 93.75 102 HIS A CA 1
ATOM 787 C C . HIS A 1 102 ? -24.538 -4.249 22.482 1.00 93.75 102 HIS A C 1
ATOM 789 O O . HIS A 1 102 ? -25.138 -4.358 21.411 1.00 93.75 102 HIS A O 1
ATOM 795 N N . PRO A 1 103 ? -24.705 -5.128 23.481 1.00 91.19 103 PRO A N 1
ATOM 796 C CA . PRO A 1 103 ? -25.732 -6.151 23.411 1.00 91.19 103 PRO A CA 1
ATOM 797 C C . PRO A 1 103 ? -27.107 -5.489 23.437 1.00 91.19 103 PRO A C 1
ATOM 799 O O . PRO A 1 103 ? -27.379 -4.643 24.289 1.00 91.19 103 PRO A O 1
ATOM 802 N N . GLU A 1 104 ? -27.966 -5.890 22.509 1.00 87.69 104 GLU A N 1
ATOM 803 C CA . GLU A 1 104 ? -29.363 -5.477 22.523 1.00 87.69 104 GLU A CA 1
ATOM 804 C C . GLU A 1 104 ? -30.097 -6.164 23.684 1.00 87.69 104 GLU A C 1
ATOM 806 O O . GLU A 1 104 ? -29.797 -7.326 24.008 1.00 87.69 104 GLU A O 1
ATOM 811 N N . PRO A 1 105 ? -31.040 -5.465 24.340 1.00 84.00 105 PRO A N 1
ATOM 812 C CA . PRO A 1 105 ? -31.870 -6.081 25.360 1.00 84.00 105 PRO A CA 1
ATOM 813 C C . PRO A 1 105 ? -32.651 -7.256 24.746 1.00 84.00 105 PRO A C 1
ATOM 815 O O . PRO A 1 105 ? -33.129 -7.151 23.614 1.00 84.00 105 PRO A O 1
ATOM 818 N N . PRO A 1 106 ? -32.757 -8.400 25.449 1.00 84.38 106 PRO A N 1
ATOM 819 C CA . PRO A 1 106 ? -33.506 -9.535 24.935 1.00 84.38 106 PRO A CA 1
ATOM 820 C C . PRO A 1 106 ? -34.987 -9.149 24.766 1.00 84.38 106 PRO A C 1
ATOM 822 O O . PRO A 1 106 ? -35.525 -8.471 25.641 1.00 84.38 106 PRO A O 1
ATOM 825 N N . PRO A 1 107 ? -35.651 -9.593 23.682 1.00 84.00 107 PRO A N 1
ATOM 826 C CA . PRO A 1 107 ? -37.078 -9.338 23.488 1.00 84.00 107 PRO A CA 1
ATOM 827 C C . PRO A 1 107 ? -37.925 -10.010 24.578 1.00 84.00 107 PRO A C 1
ATOM 829 O O . PRO A 1 107 ? -38.878 -9.411 25.064 1.00 84.00 107 PRO A O 1
ATOM 832 N N . ASP A 1 108 ? -37.517 -11.204 25.021 1.00 87.69 108 ASP A N 1
ATOM 833 C CA . ASP A 1 108 ? -38.175 -11.935 26.101 1.00 87.69 108 ASP A CA 1
ATOM 834 C C . ASP A 1 108 ? -37.346 -11.889 27.395 1.00 87.69 108 ASP A C 1
ATOM 836 O O . ASP A 1 108 ? -36.170 -12.277 27.388 1.00 87.69 108 ASP A O 1
ATOM 840 N N . PRO A 1 109 ? -37.945 -11.526 28.546 1.00 83.12 109 PRO A N 1
ATOM 841 C CA . PRO A 1 109 ? -37.240 -11.439 29.829 1.00 83.12 109 PRO A CA 1
ATOM 842 C C . PRO A 1 109 ? -36.793 -12.805 30.380 1.00 83.12 109 PRO A C 1
ATOM 844 O O . PRO A 1 109 ? -35.988 -12.867 31.308 1.00 83.12 109 PRO A O 1
ATOM 847 N N . SER A 1 110 ? -37.290 -13.909 29.813 1.00 88.06 110 SER A N 1
ATOM 848 C CA . SER A 1 110 ? -36.912 -15.276 30.196 1.00 88.06 110 SER A CA 1
ATOM 849 C C . SER A 1 110 ? -35.513 -15.668 29.690 1.00 88.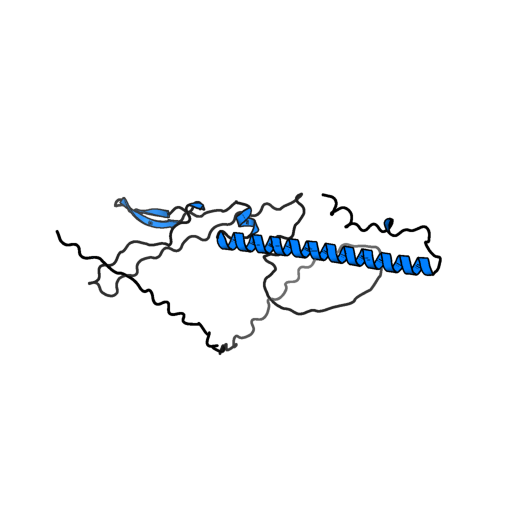06 110 SER A C 1
ATOM 851 O O . SER A 1 110 ? -34.823 -16.486 30.306 1.00 88.06 110 SER A O 1
ATOM 853 N N . ILE A 1 111 ? -35.045 -15.060 28.594 1.00 87.25 111 ILE A N 1
ATOM 854 C CA . ILE A 1 111 ? -33.788 -15.449 27.948 1.00 87.25 111 ILE A CA 1
ATOM 855 C C . ILE A 1 111 ? -32.623 -14.673 28.562 1.00 87.25 111 ILE A C 1
ATOM 857 O O . ILE A 1 111 ? -32.435 -13.479 28.320 1.00 87.25 111 ILE A O 1
ATOM 861 N N . ARG A 1 112 ? -31.758 -15.377 29.299 1.00 86.38 112 ARG A N 1
ATOM 862 C CA . ARG A 1 112 ? -30.496 -14.804 29.786 1.00 86.38 112 ARG A CA 1
ATOM 863 C C . ARG A 1 112 ? -29.531 -14.581 28.620 1.00 86.38 112 ARG A C 1
ATOM 865 O O . ARG A 1 112 ? -29.045 -15.535 28.015 1.00 86.38 112 ARG A O 1
ATOM 872 N N . ARG A 1 113 ? -29.205 -13.317 28.333 1.00 85.69 113 ARG A N 1
ATOM 873 C CA . ARG A 1 113 ? -28.168 -12.924 27.363 1.00 85.69 113 ARG A CA 1
ATOM 874 C C . ARG A 1 113 ? -27.003 -12.219 28.045 1.00 85.69 113 ARG A C 1
ATOM 876 O O . ARG A 1 113 ? -27.125 -11.658 29.129 1.00 85.69 113 ARG A O 1
ATOM 883 N N . SER A 1 114 ? -25.845 -12.265 27.390 1.00 85.81 114 SER A N 1
ATOM 884 C CA . SER A 1 114 ? -24.667 -11.531 27.847 1.00 85.81 114 SER A CA 1
ATOM 885 C C . SER A 1 114 ? -24.895 -10.028 27.708 1.00 85.81 114 SER A C 1
ATOM 887 O O . SER A 1 114 ? -25.198 -9.553 26.620 1.00 85.81 114 SER A O 1
ATOM 889 N N . THR A 1 115 ? -24.665 -9.292 28.791 1.00 87.75 115 THR A N 1
ATOM 890 C CA . THR A 1 115 ? -24.727 -7.822 28.850 1.00 87.75 115 THR A CA 1
ATOM 891 C C . THR A 1 115 ? -23.376 -7.156 28.574 1.00 87.75 115 THR A C 1
ATOM 893 O O . THR A 1 115 ? -23.226 -5.945 28.712 1.00 87.75 115 THR A O 1
ATOM 896 N N . ARG A 1 116 ? -22.360 -7.934 28.175 1.00 91.44 116 ARG A N 1
ATOM 897 C CA . ARG A 1 116 ? -21.007 -7.423 27.937 1.00 91.44 116 ARG A CA 1
ATOM 898 C C . ARG A 1 116 ? -20.890 -6.780 26.558 1.00 91.44 116 ARG A C 1
ATOM 900 O O . ARG A 1 116 ? -21.237 -7.400 25.554 1.00 91.44 116 ARG A O 1
ATOM 907 N N . ASN A 1 117 ? -20.287 -5.595 26.523 1.00 95.12 117 ASN A N 1
ATOM 908 C CA . ASN A 1 117 ? -19.845 -4.942 25.293 1.00 95.12 117 ASN A CA 1
ATOM 909 C C . ASN A 1 117 ? -18.842 -5.831 24.543 1.00 95.12 117 ASN A C 1
ATOM 911 O O . ASN A 1 117 ? -17.942 -6.422 25.146 1.00 95.12 117 ASN A O 1
ATOM 915 N N . ARG A 1 118 ? -18.986 -5.915 23.220 1.00 94.94 118 ARG A N 1
ATOM 916 C CA . ARG A 1 118 ? -18.114 -6.697 22.334 1.00 94.94 118 ARG A CA 1
ATOM 917 C C . ARG A 1 118 ? -17.470 -5.794 21.294 1.00 94.94 118 ARG A C 1
ATOM 919 O O . ARG A 1 118 ? -17.971 -4.724 20.987 1.00 94.94 118 ARG A O 1
ATOM 926 N N . MET A 1 119 ? -16.366 -6.233 20.710 1.00 95.62 119 MET A N 1
ATOM 927 C CA . MET A 1 119 ? -15.741 -5.562 19.571 1.00 95.62 119 MET A CA 1
ATOM 928 C C . MET A 1 119 ? -14.989 -6.587 18.728 1.00 95.62 119 MET A C 1
ATOM 930 O O . MET A 1 119 ? -14.647 -7.668 19.210 1.00 95.62 119 MET A O 1
ATOM 934 N N . LYS A 1 120 ? -14.702 -6.253 17.468 1.00 94.81 120 LYS A N 1
ATOM 935 C CA . LYS A 1 120 ? -13.777 -7.060 16.660 1.00 94.81 120 LYS A CA 1
ATOM 936 C C . LYS A 1 120 ? -12.367 -7.026 17.287 1.00 94.81 120 LYS A C 1
ATOM 938 O O . LYS A 1 120 ? -11.997 -5.960 17.776 1.00 94.81 120 LYS A O 1
ATOM 943 N N . PRO A 1 121 ? -11.549 -8.091 17.179 1.00 94.81 121 PRO A N 1
ATOM 944 C CA . PRO A 1 121 ? -10.219 -8.167 17.798 1.00 94.81 121 PRO A CA 1
ATOM 945 C C . PRO A 1 121 ? -9.326 -6.957 17.500 1.00 94.81 121 PRO A C 1
ATOM 947 O O . PRO A 1 121 ? -9.222 -6.553 16.341 1.00 94.81 121 PRO A O 1
ATOM 950 N N . VAL A 1 122 ? -8.692 -6.392 18.530 1.00 94.88 122 VAL A N 1
ATOM 951 C CA . VAL A 1 122 ? -7.749 -5.264 18.405 1.00 94.88 122 VAL A CA 1
ATOM 952 C C . VAL A 1 122 ? -6.542 -5.626 17.539 1.00 94.88 122 VAL A C 1
ATOM 954 O O . VAL A 1 122 ? -6.018 -6.737 17.610 1.00 94.88 122 VAL A O 1
ATOM 957 N N . ARG A 1 123 ? -6.060 -4.662 16.750 1.00 92.44 123 ARG A N 1
ATOM 958 C CA . ARG A 1 123 ? -4.801 -4.759 15.997 1.00 92.44 123 ARG A CA 1
ATOM 959 C C . ARG A 1 123 ? -3.648 -4.371 16.911 1.00 92.44 123 ARG A C 1
ATOM 961 O O . ARG A 1 123 ? -3.091 -3.286 16.791 1.00 92.44 123 ARG A O 1
ATOM 968 N N . GLN A 1 124 ? -3.294 -5.267 17.828 1.00 92.88 124 GLN A N 1
ATOM 969 C CA . GLN A 1 124 ? -2.194 -5.027 18.770 1.00 92.88 124 GLN A CA 1
ATOM 970 C C . GLN A 1 124 ? -0.878 -4.701 18.052 1.00 92.88 124 GLN A C 1
ATOM 972 O O . GLN A 1 124 ? -0.113 -3.872 18.527 1.00 92.88 124 GLN A O 1
ATOM 977 N N . TRP A 1 125 ? -0.663 -5.284 16.868 1.00 90.94 125 TRP A N 1
ATOM 978 C CA . TRP A 1 125 ? 0.500 -5.018 16.019 1.00 90.94 125 TRP A CA 1
ATOM 979 C C . TRP A 1 125 ? 0.568 -3.579 15.475 1.00 90.94 125 TRP A C 1
ATOM 981 O O . TRP A 1 125 ? 1.645 -3.134 15.102 1.00 90.94 125 TRP A O 1
ATOM 991 N N . LEU A 1 126 ? -0.552 -2.843 15.460 1.00 91.19 126 LEU A N 1
ATOM 992 C CA . LEU A 1 126 ? -0.595 -1.406 15.156 1.00 91.19 126 LEU A CA 1
ATOM 993 C C . LEU A 1 126 ? -0.555 -0.534 16.419 1.00 91.19 126 LEU A C 1
ATOM 995 O O . LEU A 1 126 ? -0.514 0.680 16.306 1.00 91.19 126 LEU A O 1
ATOM 999 N N . GLY A 1 127 ? -0.590 -1.120 17.619 1.00 91.94 127 GLY A N 1
ATOM 1000 C CA . GLY A 1 127 ? -0.644 -0.373 18.879 1.00 91.94 127 GLY A CA 1
ATOM 1001 C C . GLY A 1 127 ? -2.055 -0.108 19.416 1.00 91.94 127 GLY A C 1
ATOM 1002 O O . GLY A 1 127 ? -2.194 0.582 20.424 1.00 91.94 127 GLY A O 1
ATOM 1003 N N . GLU A 1 128 ? -3.104 -0.683 18.814 1.00 94.69 128 GLU A N 1
ATOM 1004 C CA . GLU A 1 128 ? -4.469 -0.594 19.353 1.00 94.69 128 GLU A CA 1
ATOM 1005 C C . GLU A 1 128 ? -4.554 -1.281 20.731 1.00 94.69 128 GLU A C 1
ATOM 1007 O O . GLU A 1 128 ? -4.216 -2.462 20.870 1.00 94.69 128 GLU A O 1
ATOM 1012 N N . LYS A 1 129 ? -5.077 -0.575 21.743 1.00 95.62 129 LYS A N 1
ATOM 1013 C CA . LYS A 1 129 ? -5.324 -1.119 23.090 1.00 95.62 129 LYS A CA 1
ATOM 1014 C C . LYS A 1 129 ? -6.787 -0.914 23.498 1.00 95.62 129 LYS A C 1
ATOM 1016 O O . LYS A 1 129 ? -7.319 0.170 23.272 1.00 95.62 129 LYS A O 1
ATOM 1021 N N . PRO A 1 130 ? -7.463 -1.924 24.080 1.00 96.00 130 PRO A N 1
ATOM 1022 C CA . PRO A 1 130 ? -8.827 -1.755 24.568 1.00 96.00 130 PRO A CA 1
ATOM 1023 C C . PRO A 1 130 ? -8.847 -0.822 25.783 1.00 96.00 130 PRO A C 1
ATOM 1025 O O . PRO A 1 130 ? -8.066 -0.985 26.721 1.00 96.00 130 PRO A O 1
ATOM 1028 N N . VAL A 1 131 ? -9.771 0.132 25.771 1.00 96.12 131 VAL A N 1
ATOM 1029 C CA . VAL A 1 131 ? -9.986 1.103 26.844 1.00 96.12 131 VAL A CA 1
ATOM 1030 C C . VAL A 1 131 ? -11.189 0.661 27.663 1.00 96.12 131 VAL A C 1
ATOM 1032 O O . VAL A 1 131 ? -12.280 0.439 27.128 1.00 96.12 131 VAL A O 1
ATOM 1035 N N . TYR A 1 132 ? -10.979 0.530 28.970 1.00 96.56 132 TYR A N 1
ATOM 1036 C CA . TYR A 1 132 ? -12.010 0.141 29.922 1.00 96.56 132 TYR A CA 1
ATOM 1037 C C . TYR A 1 132 ? -12.317 1.299 30.864 1.00 96.56 132 TYR A C 1
ATOM 1039 O O . TYR A 1 132 ? -11.407 1.861 31.468 1.00 96.56 132 TYR A O 1
ATOM 1047 N N . ALA A 1 133 ? -13.599 1.594 31.042 1.00 95.75 133 ALA A N 1
ATOM 1048 C CA . ALA A 1 133 ? -14.066 2.458 32.113 1.00 95.75 133 ALA A CA 1
ATOM 1049 C C . ALA A 1 133 ? -14.211 1.635 33.398 1.00 95.75 133 ALA A C 1
ATOM 1051 O O . ALA A 1 133 ? -14.773 0.533 33.376 1.00 95.75 133 ALA A O 1
ATOM 1052 N N . VAL A 1 134 ? -13.705 2.160 34.513 1.00 96.50 134 VAL A N 1
ATOM 1053 C CA . VAL A 1 134 ? -13.860 1.550 35.837 1.00 96.50 134 VAL A CA 1
ATOM 1054 C C . VAL A 1 134 ? -15.092 2.159 36.497 1.00 96.50 134 VAL A C 1
ATOM 1056 O O . VAL A 1 134 ? -15.176 3.369 36.678 1.00 96.50 134 VAL A O 1
ATOM 1059 N N . SER A 1 135 ? -16.068 1.319 36.819 1.00 93.50 135 SER A N 1
ATOM 1060 C CA . SER A 1 135 ? -17.257 1.721 37.575 1.00 93.50 135 SER A CA 1
ATOM 1061 C C . SER A 1 135 ? -16.922 1.934 39.060 1.00 93.50 135 SER A C 1
ATOM 1063 O O . SER A 1 135 ? -15.956 1.341 39.544 1.00 93.50 135 SER A O 1
ATOM 1065 N N . PRO A 1 136 ? -17.727 2.705 39.817 1.00 94.56 136 PRO A N 1
ATOM 1066 C CA . PRO A 1 136 ? -17.511 2.916 41.255 1.00 94.56 136 PRO A CA 1
ATOM 1067 C C . PRO A 1 136 ? -17.416 1.618 42.073 1.00 94.56 136 PRO A C 1
ATOM 1069 O O . PRO A 1 136 ? -16.706 1.567 43.069 1.00 94.56 136 PRO A O 1
ATOM 1072 N N . GLY A 1 137 ? -18.079 0.545 41.625 1.00 93.62 137 GLY A N 1
ATOM 1073 C CA . GLY A 1 137 ? -17.997 -0.791 42.228 1.00 93.62 137 GLY A CA 1
ATOM 1074 C C . GLY A 1 137 ? -16.804 -1.642 41.769 1.00 93.62 137 GLY A C 1
ATOM 1075 O O . GLY A 1 137 ? -16.797 -2.846 41.999 1.00 93.62 137 GLY A O 1
ATOM 1076 N N . GLY A 1 138 ? -15.831 -1.071 41.051 1.00 93.88 138 GLY A N 1
ATOM 1077 C CA . GLY A 1 138 ? -14.620 -1.758 40.581 1.00 93.88 138 GLY A CA 1
ATOM 1078 C C . GLY A 1 138 ? -14.781 -2.595 39.302 1.00 93.88 138 GLY A C 1
ATOM 1079 O O . GLY A 1 138 ? -13.791 -3.082 38.752 1.00 93.88 138 GLY A O 1
ATOM 1080 N N . GLY A 1 139 ? -15.999 -2.741 38.771 1.00 93.56 139 GLY A N 1
ATOM 1081 C CA . GLY A 1 139 ? -16.245 -3.431 37.502 1.00 93.56 139 GLY A CA 1
ATOM 1082 C C . GLY A 1 139 ? -15.680 -2.659 36.305 1.00 93.56 139 GLY A C 1
ATOM 1083 O O . GLY A 1 139 ? -15.806 -1.435 36.248 1.00 93.56 139 GLY A O 1
ATOM 1084 N N . ARG A 1 140 ? -15.082 -3.364 35.335 1.00 95.00 140 ARG A N 1
ATOM 1085 C CA . ARG A 1 140 ? -14.524 -2.776 34.104 1.00 95.00 140 ARG A CA 1
ATOM 1086 C C . ARG A 1 140 ? -15.458 -2.991 32.919 1.00 95.00 140 ARG A C 1
ATOM 1088 O O . ARG A 1 140 ? -15.773 -4.131 32.582 1.00 95.00 140 ARG A O 1
ATOM 1095 N N . THR A 1 141 ? -15.834 -1.908 32.248 1.00 94.25 141 THR A N 1
ATOM 1096 C CA . THR A 1 141 ? -16.684 -1.942 31.051 1.00 94.25 141 THR A CA 1
ATOM 1097 C C . THR A 1 141 ? -15.885 -1.484 29.842 1.00 94.25 141 THR A C 1
ATOM 1099 O O . THR A 1 141 ? -15.274 -0.420 29.872 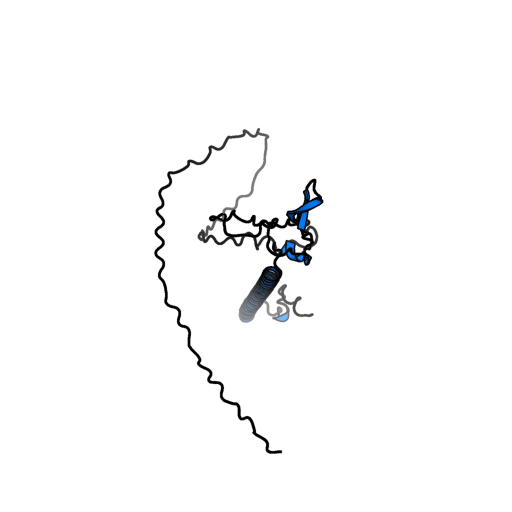1.00 94.25 141 THR A O 1
ATOM 1102 N N . LEU A 1 142 ? -15.870 -2.289 28.777 1.00 95.75 142 LEU A N 1
ATOM 1103 C CA . LEU A 1 142 ? -15.190 -1.936 27.530 1.00 95.75 142 LEU A CA 1
ATOM 1104 C C . LEU A 1 142 ? -15.864 -0.704 26.908 1.00 95.75 142 LEU A C 1
ATOM 1106 O O . LEU A 1 142 ? -17.036 -0.774 26.535 1.00 95.75 142 LEU A O 1
ATOM 1110 N N . GLN A 1 143 ? -15.119 0.396 26.799 1.00 94.56 143 GLN A N 1
ATOM 1111 C CA . GLN A 1 143 ? -15.600 1.690 26.306 1.00 94.56 143 GLN A CA 1
ATOM 1112 C C . GLN A 1 143 ? -15.017 2.063 24.945 1.00 94.56 143 GLN A C 1
ATOM 1114 O O . GLN A 1 143 ? -15.601 2.886 24.248 1.00 94.56 143 GLN A O 1
ATOM 1119 N N . GLY A 1 144 ? -13.904 1.457 24.531 1.00 94.75 144 GLY A N 1
ATOM 1120 C CA . GLY A 1 144 ? -13.351 1.724 23.210 1.00 94.75 144 GLY A CA 1
ATOM 1121 C C . GLY A 1 144 ? -11.976 1.143 22.988 1.00 94.75 144 GLY A C 1
ATOM 1122 O O . GLY A 1 144 ? -11.576 0.163 23.617 1.00 94.75 144 GLY A O 1
ATOM 1123 N N . VAL A 1 145 ? -11.270 1.766 22.056 1.00 96.12 145 VAL A N 1
ATOM 1124 C CA . VAL A 1 145 ? -9.888 1.463 21.699 1.00 96.12 145 VAL A CA 1
ATOM 1125 C C . VAL A 1 145 ? -9.134 2.778 21.657 1.00 96.12 145 VAL A C 1
ATOM 1127 O O . VAL A 1 145 ? -9.700 3.787 21.242 1.00 96.12 145 VAL A O 1
ATOM 1130 N N . THR A 1 146 ? -7.880 2.760 22.086 1.00 95.19 146 THR A N 1
ATOM 1131 C CA . THR A 1 146 ? -6.973 3.898 21.943 1.00 95.19 146 THR A CA 1
ATOM 1132 C C . THR A 1 146 ? -6.853 4.300 20.474 1.00 95.19 146 THR A C 1
ATOM 1134 O O . THR A 1 146 ? -6.818 3.442 19.589 1.00 95.19 146 THR A O 1
ATOM 1137 N N . GLU A 1 147 ? -6.801 5.603 20.224 1.00 93.19 147 GLU A N 1
ATOM 1138 C CA . GLU A 1 147 ? -6.484 6.155 18.912 1.00 93.19 147 GLU A CA 1
ATOM 1139 C C . GLU A 1 147 ? -5.042 5.808 18.531 1.00 93.19 147 GLU A C 1
ATOM 1141 O O . GLU A 1 147 ? -4.146 5.805 19.376 1.00 93.19 147 GLU A O 1
ATOM 1146 N N . VAL A 1 148 ? -4.830 5.449 17.267 1.00 94.56 148 VAL A N 1
ATOM 1147 C CA . VAL A 1 148 ? -3.530 4.993 16.774 1.00 94.56 148 VAL A CA 1
ATOM 1148 C C . VAL A 1 148 ? -3.128 5.842 15.586 1.00 94.56 148 VAL A C 1
ATOM 1150 O O . VAL A 1 148 ? -3.810 5.851 14.558 1.00 94.56 148 VAL A O 1
ATOM 1153 N N . GLU A 1 149 ? -1.982 6.495 15.728 1.00 94.44 149 GLU A N 1
ATOM 1154 C CA . GLU A 1 149 ? -1.305 7.220 14.664 1.00 94.44 149 GLU A CA 1
ATOM 1155 C C . GLU A 1 149 ? -0.272 6.310 13.996 1.00 94.44 149 GLU A C 1
ATOM 1157 O O . GLU A 1 149 ? 0.595 5.724 14.647 1.00 94.44 149 GLU A O 1
ATOM 1162 N N . ILE A 1 150 ? -0.363 6.181 12.676 1.00 93.69 150 ILE A N 1
ATOM 1163 C CA . ILE A 1 150 ? 0.588 5.427 11.868 1.00 93.69 150 ILE A CA 1
ATOM 1164 C C . ILE A 1 150 ? 1.543 6.413 11.209 1.00 93.69 150 ILE A C 1
ATOM 1166 O O . ILE A 1 150 ? 1.159 7.163 10.312 1.00 93.69 150 ILE A O 1
ATOM 1170 N N . CYS A 1 151 ? 2.807 6.350 11.620 1.00 92.06 151 CYS A N 1
ATOM 1171 C CA . CYS A 1 151 ? 3.894 7.160 11.062 1.00 92.06 151 CYS A CA 1
ATOM 1172 C C . CYS A 1 151 ? 4.774 6.384 10.068 1.00 92.06 151 CYS A C 1
ATOM 1174 O O . CYS A 1 151 ? 5.667 6.950 9.438 1.00 92.06 151 CYS A O 1
ATOM 1176 N N . GLU A 1 152 ? 4.573 5.072 9.939 1.00 90.31 152 GLU A N 1
ATOM 1177 C CA . GLU A 1 152 ? 5.442 4.233 9.120 1.00 90.31 152 GLU A CA 1
ATOM 1178 C C . GLU A 1 152 ? 5.203 4.476 7.619 1.00 90.31 152 GLU A C 1
ATOM 1180 O O . GLU A 1 152 ? 4.093 4.359 7.092 1.00 90.31 152 GLU A O 1
ATOM 1185 N N . GLN A 1 153 ? 6.295 4.780 6.909 1.00 88.62 153 GLN A N 1
ATOM 1186 C CA . GLN A 1 153 ? 6.267 5.229 5.515 1.00 88.62 153 GLN A CA 1
ATOM 1187 C C . GLN A 1 153 ? 5.589 4.242 4.566 1.00 88.62 153 GLN A C 1
ATOM 1189 O O . GLN A 1 153 ? 5.014 4.663 3.564 1.00 88.62 153 GLN A O 1
ATOM 1194 N N . ARG A 1 154 ? 5.679 2.939 4.845 1.00 89.00 154 ARG A N 1
ATOM 1195 C CA . ARG A 1 154 ? 5.083 1.895 4.009 1.00 89.00 154 ARG A CA 1
ATOM 1196 C C . ARG A 1 154 ? 3.568 2.077 3.896 1.00 89.00 154 ARG A C 1
ATOM 1198 O O . ARG A 1 154 ? 3.026 2.152 2.796 1.00 89.00 154 ARG A O 1
ATOM 1205 N N . TRP A 1 155 ? 2.906 2.246 5.036 1.00 90.44 155 TRP A N 1
ATOM 1206 C CA . TRP A 1 155 ? 1.460 2.445 5.119 1.00 90.44 155 TRP A CA 1
ATOM 1207 C C . TRP A 1 155 ? 1.039 3.828 4.638 1.00 90.44 155 TRP A C 1
ATOM 1209 O O . TRP A 1 155 ? -0.008 3.956 4.006 1.00 90.44 155 TRP A O 1
ATOM 1219 N N . LEU A 1 156 ? 1.867 4.849 4.886 1.00 90.94 156 LEU A N 1
ATOM 1220 C CA . LEU A 1 156 ? 1.609 6.217 4.431 1.00 90.94 156 LEU A CA 1
ATOM 1221 C C . LEU A 1 156 ? 1.659 6.337 2.906 1.00 90.94 156 LEU A C 1
ATOM 1223 O O . LEU A 1 156 ? 0.783 6.965 2.317 1.00 90.94 156 LEU A O 1
ATOM 1227 N N . LYS A 1 157 ? 2.629 5.682 2.254 1.00 89.50 157 LYS A N 1
ATOM 1228 C CA . LYS A 1 157 ? 2.728 5.634 0.785 1.00 89.50 157 LYS A CA 1
ATOM 1229 C C . LYS A 1 157 ? 1.456 5.073 0.164 1.00 89.50 157 LYS A C 1
ATOM 1231 O O . LYS A 1 157 ? 0.975 5.602 -0.822 1.00 89.50 157 LYS A O 1
ATOM 1236 N N . VAL A 1 158 ? 0.915 4.007 0.742 1.00 91.19 158 VAL A N 1
ATOM 1237 C CA . VAL A 1 158 ? -0.215 3.266 0.167 1.00 91.19 158 VAL A CA 1
ATOM 1238 C C . VAL A 1 158 ? -1.568 3.707 0.753 1.00 91.19 158 VAL A C 1
ATOM 1240 O O . VAL A 1 158 ? -2.620 3.229 0.321 1.00 91.19 158 VAL A O 1
ATOM 1243 N N . ARG A 1 159 ? -1.551 4.630 1.727 1.00 89.38 159 ARG A N 1
ATOM 1244 C CA . ARG A 1 159 ? -2.706 5.139 2.489 1.00 89.38 159 ARG A CA 1
ATOM 1245 C C . ARG A 1 159 ? -3.623 4.027 2.992 1.00 89.38 159 ARG A C 1
ATOM 1247 O O . ARG A 1 159 ? -4.836 4.039 2.788 1.00 89.38 159 ARG A O 1
ATOM 1254 N N . THR A 1 160 ? -3.050 2.979 3.570 1.00 91.25 160 THR A N 1
ATOM 1255 C CA . THR A 1 160 ? -3.808 1.819 4.059 1.00 91.25 160 THR A CA 1
ATOM 1256 C C . THR A 1 160 ? -3.035 1.128 5.166 1.00 91.25 160 THR A C 1
ATOM 1258 O O . THR A 1 160 ? -1.818 1.081 5.107 1.00 91.25 160 THR A O 1
ATOM 1261 N N . ALA A 1 161 ? -3.746 0.600 6.164 1.00 90.44 161 ALA A N 1
ATOM 1262 C CA . ALA A 1 161 ? -3.180 -0.136 7.299 1.00 90.44 161 ALA A CA 1
ATOM 1263 C C . ALA A 1 161 ? -3.492 -1.644 7.263 1.00 90.44 161 ALA A C 1
ATOM 1265 O O . ALA A 1 161 ? -3.334 -2.349 8.256 1.00 90.44 161 ALA A O 1
ATOM 1266 N N . ASP A 1 162 ? -4.015 -2.136 6.141 1.00 90.56 162 ASP A N 1
ATOM 1267 C CA . ASP A 1 162 ? -4.188 -3.561 5.881 1.00 90.56 162 ASP A CA 1
ATOM 1268 C C . ASP A 1 162 ? -2.978 -4.074 5.099 1.00 90.56 162 ASP A C 1
ATOM 1270 O O . ASP A 1 162 ? -2.686 -3.581 4.008 1.00 90.56 162 ASP A O 1
ATOM 1274 N N . TYR A 1 163 ? -2.275 -5.059 5.661 1.00 90.00 163 TYR A N 1
ATOM 1275 C CA . TYR A 1 163 ? -1.072 -5.640 5.068 1.00 90.00 163 TYR A CA 1
ATOM 1276 C C . TYR A 1 163 ? -1.316 -6.225 3.674 1.00 90.00 163 TYR A C 1
ATOM 1278 O O . TYR A 1 163 ? -0.486 -6.056 2.777 1.00 90.00 163 TYR A O 1
ATOM 1286 N N . SER A 1 164 ? -2.449 -6.903 3.485 1.00 92.75 164 SER A N 1
ATOM 1287 C CA . SER A 1 164 ? -2.767 -7.588 2.230 1.00 92.75 164 SER A CA 1
ATOM 1288 C C . SER A 1 164 ? -2.952 -6.584 1.090 1.00 92.75 164 SER A C 1
ATOM 1290 O O . SER A 1 164 ? -2.294 -6.671 0.052 1.00 92.75 164 SER A O 1
ATOM 1292 N N . VAL A 1 165 ? -3.763 -5.557 1.343 1.00 92.81 165 VAL A N 1
ATOM 1293 C CA . VAL A 1 165 ? -4.035 -4.462 0.408 1.00 92.81 165 VAL A CA 1
ATOM 1294 C C . VAL A 1 165 ? -2.776 -3.635 0.157 1.00 92.81 165 VAL A C 1
ATOM 1296 O O . VAL A 1 165 ? -2.513 -3.253 -0.985 1.00 92.81 165 VAL A O 1
ATOM 1299 N N . ALA A 1 166 ? -1.975 -3.381 1.197 1.00 92.06 166 ALA A N 1
ATOM 1300 C CA . ALA A 1 166 ? -0.721 -2.652 1.057 1.00 92.06 166 ALA A CA 1
ATOM 1301 C C . ALA A 1 166 ? 0.238 -3.372 0.098 1.00 92.06 166 ALA A C 1
ATOM 1303 O O . ALA A 1 166 ? 0.712 -2.774 -0.866 1.00 92.06 166 ALA A O 1
ATOM 1304 N N . SER A 1 167 ? 0.434 -4.674 0.307 1.00 94.00 167 SER A N 1
ATOM 1305 C CA . SER A 1 167 ? 1.319 -5.501 -0.521 1.00 94.00 167 SER A CA 1
ATOM 1306 C C . SER A 1 167 ? 0.837 -5.581 -1.974 1.00 94.00 167 SER A C 1
ATOM 1308 O O . SER A 1 167 ? 1.629 -5.462 -2.906 1.00 94.00 167 SER A O 1
ATOM 1310 N N . GLN A 1 168 ? -0.476 -5.712 -2.193 1.00 95.31 168 GLN A N 1
ATOM 1311 C CA . GLN A 1 168 ? -1.051 -5.727 -3.540 1.00 95.31 168 GLN A CA 1
ATOM 1312 C C . GLN A 1 168 ? -0.801 -4.411 -4.289 1.00 95.31 168 GLN A C 1
ATOM 1314 O O . GLN A 1 168 ? -0.400 -4.421 -5.454 1.00 95.31 168 GLN A O 1
ATOM 1319 N N . ARG A 1 169 ? -1.012 -3.269 -3.630 1.00 93.00 169 ARG A N 1
ATOM 1320 C CA . ARG A 1 169 ? -0.793 -1.947 -4.233 1.00 93.00 169 ARG A CA 1
ATOM 1321 C C . ARG A 1 169 ? 0.687 -1.668 -4.487 1.00 93.00 169 ARG A C 1
ATOM 1323 O O . ARG A 1 169 ? 1.017 -1.092 -5.518 1.00 93.00 169 ARG A O 1
ATOM 1330 N N . GLU A 1 170 ? 1.585 -2.112 -3.609 1.00 92.12 170 GLU A N 1
ATOM 1331 C CA . GLU A 1 170 ? 3.035 -2.038 -3.841 1.00 92.12 170 GLU A CA 1
ATOM 1332 C C . GLU A 1 170 ? 3.438 -2.774 -5.124 1.00 92.12 170 GLU A C 1
ATOM 1334 O O . GLU A 1 170 ? 4.151 -2.211 -5.959 1.00 92.12 170 GLU A O 1
ATOM 1339 N N . LEU A 1 171 ? 2.923 -3.992 -5.323 1.00 94.06 171 LEU A N 1
ATOM 1340 C CA . LEU A 1 171 ? 3.150 -4.769 -6.543 1.00 94.06 171 LEU A CA 1
ATOM 1341 C C . LEU A 1 171 ? 2.598 -4.059 -7.786 1.00 94.06 171 LEU A C 1
ATOM 1343 O O . LEU A 1 171 ? 3.284 -3.992 -8.805 1.00 94.06 171 LEU A O 1
ATOM 1347 N N . GLN A 1 172 ? 1.399 -3.476 -7.704 1.00 93.06 172 GLN A N 1
ATOM 1348 C CA . GLN A 1 172 ? 0.805 -2.709 -8.807 1.00 93.06 172 GLN A CA 1
ATOM 1349 C C . GLN A 1 172 ? 1.638 -1.472 -9.166 1.00 93.06 172 GLN A C 1
ATOM 1351 O O . GLN A 1 172 ? 1.903 -1.222 -10.343 1.00 93.06 172 GLN A O 1
ATOM 1356 N N . ILE A 1 173 ? 2.106 -0.720 -8.166 1.00 91.12 173 ILE A N 1
ATOM 1357 C CA . ILE A 1 173 ? 2.974 0.447 -8.370 1.00 91.12 173 ILE A CA 1
ATOM 1358 C C . ILE A 1 173 ? 4.296 0.017 -9.016 1.00 91.12 173 ILE A C 1
ATOM 1360 O O . ILE A 1 173 ? 4.762 0.664 -9.957 1.00 91.12 173 ILE A O 1
ATOM 1364 N 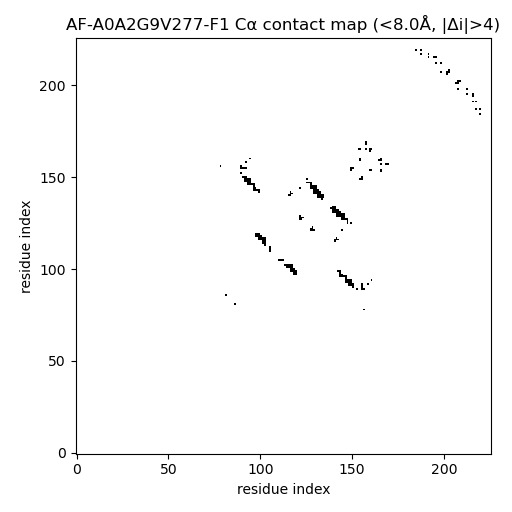N . ALA A 1 174 ? 4.903 -1.075 -8.546 1.00 90.75 174 ALA A N 1
ATOM 1365 C CA . ALA A 1 174 ? 6.140 -1.606 -9.111 1.00 90.75 174 ALA A CA 1
ATOM 1366 C C . ALA A 1 174 ? 5.959 -2.058 -10.570 1.00 90.75 174 ALA A C 1
ATOM 1368 O O . ALA A 1 174 ? 6.771 -1.704 -11.428 1.00 90.75 174 ALA A O 1
ATOM 1369 N N . ALA A 1 175 ? 4.869 -2.769 -10.872 1.00 95.06 175 ALA A N 1
ATOM 1370 C CA . ALA A 1 175 ? 4.530 -3.196 -12.226 1.00 95.06 175 ALA A CA 1
ATOM 1371 C C . ALA A 1 175 ? 4.309 -1.998 -13.164 1.00 95.06 175 ALA A C 1
ATOM 1373 O O . ALA A 1 175 ? 4.896 -1.950 -14.246 1.00 95.06 175 ALA A O 1
ATOM 1374 N N . ARG A 1 176 ? 3.554 -0.980 -12.725 1.00 92.50 176 ARG A N 1
ATOM 1375 C CA . ARG A 1 176 ? 3.331 0.261 -13.489 1.00 92.50 176 ARG A CA 1
ATOM 1376 C C . ARG A 1 176 ? 4.646 0.989 -13.771 1.00 92.50 176 ARG A C 1
ATOM 1378 O O . ARG A 1 176 ? 4.879 1.422 -14.897 1.00 92.50 176 ARG A O 1
ATOM 1385 N N . LYS A 1 177 ? 5.539 1.079 -12.780 1.00 89.31 177 LYS A N 1
ATOM 1386 C CA . LYS A 1 177 ? 6.875 1.677 -12.949 1.00 89.31 177 LYS A CA 1
ATOM 1387 C C . LYS A 1 177 ? 7.727 0.910 -13.957 1.00 89.31 177 LYS A C 1
ATOM 1389 O O . LYS A 1 177 ? 8.383 1.541 -14.782 1.00 89.31 177 LYS A O 1
ATOM 1394 N N . ARG A 1 178 ? 7.708 -0.426 -13.920 1.00 92.44 178 ARG A N 1
ATOM 1395 C CA . ARG A 1 178 ? 8.413 -1.261 -14.905 1.00 92.44 178 ARG A CA 1
ATOM 1396 C C . ARG A 1 178 ? 7.876 -1.017 -16.316 1.00 92.44 178 ARG A C 1
ATOM 1398 O O . ARG A 1 178 ? 8.671 -0.728 -17.204 1.00 92.44 178 ARG A O 1
ATOM 1405 N N . ALA A 1 179 ? 6.556 -1.031 -16.492 1.00 94.06 179 ALA A N 1
ATOM 1406 C CA . ALA A 1 179 ? 5.922 -0.781 -17.786 1.00 94.06 179 ALA A CA 1
ATOM 1407 C C . ALA A 1 179 ? 6.260 0.614 -18.343 1.00 94.06 179 ALA A C 1
ATOM 1409 O O . ALA A 1 179 ? 6.564 0.763 -19.525 1.00 94.06 179 ALA A O 1
ATOM 1410 N N . LEU A 1 180 ? 6.278 1.644 -17.489 1.00 90.94 180 LEU A N 1
ATOM 1411 C CA . LEU A 1 180 ? 6.650 2.998 -17.903 1.00 90.94 180 LEU A CA 1
ATOM 1412 C C . LEU A 1 180 ? 8.117 3.080 -18.353 1.00 90.94 180 LEU A C 1
ATOM 1414 O O . LEU A 1 180 ? 8.417 3.741 -19.346 1.00 90.94 180 LEU A O 1
ATOM 1418 N N . ARG A 1 181 ? 9.028 2.398 -17.648 1.00 89.31 181 ARG A N 1
ATOM 1419 C CA . ARG A 1 181 ? 10.445 2.311 -18.038 1.00 89.31 181 ARG A CA 1
ATOM 1420 C C . ARG A 1 181 ? 10.611 1.592 -19.373 1.00 89.31 181 ARG A C 1
ATOM 1422 O O . ARG A 1 181 ? 11.317 2.094 -20.239 1.00 89.31 181 ARG A O 1
ATOM 1429 N N . GLU A 1 182 ? 9.927 0.469 -19.573 1.00 92.88 182 GLU A N 1
ATOM 1430 C CA . GLU A 1 182 ? 9.945 -0.244 -20.854 1.00 92.88 182 GLU A CA 1
ATOM 1431 C C . GLU A 1 182 ? 9.414 0.611 -21.998 1.00 92.88 182 GLU A C 1
ATOM 1433 O O . GLU A 1 182 ? 10.051 0.675 -23.046 1.00 92.88 182 GLU A O 1
ATOM 1438 N N . LYS A 1 183 ? 8.306 1.330 -21.790 1.00 92.88 183 LYS A N 1
ATOM 1439 C CA . LYS A 1 183 ? 7.768 2.249 -22.796 1.00 92.88 183 LYS A CA 1
ATOM 1440 C C . LYS A 1 183 ? 8.790 3.326 -23.172 1.00 92.88 183 LYS A C 1
ATOM 1442 O O . LYS A 1 183 ? 9.042 3.538 -24.354 1.00 92.88 183 LYS A O 1
ATOM 1447 N N . ARG A 1 184 ? 9.445 3.949 -22.184 1.00 89.06 184 ARG A N 1
ATOM 1448 C CA . ARG A 1 184 ? 10.516 4.935 -22.427 1.00 89.06 184 ARG A CA 1
ATOM 1449 C C . ARG A 1 184 ? 11.687 4.331 -23.209 1.00 89.06 184 ARG A C 1
ATOM 1451 O O . ARG A 1 184 ? 12.172 4.959 -24.149 1.00 89.06 184 ARG A O 1
ATOM 1458 N N . ARG A 1 185 ? 12.096 3.101 -22.880 1.00 88.81 185 ARG A N 1
ATOM 1459 C CA . ARG A 1 185 ? 13.149 2.366 -23.606 1.00 88.81 185 ARG A CA 1
ATOM 1460 C C . ARG A 1 185 ? 12.745 2.061 -25.048 1.00 88.81 185 ARG A C 1
ATOM 1462 O O . ARG A 1 185 ? 13.549 2.237 -25.960 1.00 88.81 185 ARG A O 1
ATOM 1469 N N . GLN A 1 186 ? 11.504 1.640 -25.284 1.00 93.38 186 GLN A N 1
ATOM 1470 C CA . GLN A 1 186 ? 10.987 1.393 -26.633 1.00 93.38 186 GLN A CA 1
ATOM 1471 C C . GLN A 1 186 ? 10.963 2.677 -27.466 1.00 93.38 186 GLN A C 1
ATOM 1473 O O . GLN A 1 186 ? 11.462 2.680 -28.588 1.00 93.38 186 GLN A O 1
ATOM 1478 N N . GLU A 1 187 ? 10.471 3.782 -26.907 1.00 91.88 187 GLU A N 1
ATOM 1479 C CA . GLU A 1 187 ? 10.479 5.082 -27.583 1.00 91.88 187 GLU A CA 1
ATOM 1480 C C . GLU A 1 187 ? 11.901 5.539 -27.932 1.00 91.88 187 GLU A C 1
ATOM 1482 O O . GLU A 1 187 ? 12.142 6.006 -29.046 1.00 91.88 187 GLU A O 1
ATOM 1487 N N . ALA A 1 188 ? 12.866 5.373 -27.021 1.00 89.19 188 ALA A N 1
ATOM 1488 C CA . ALA A 1 188 ? 14.265 5.697 -27.290 1.00 89.19 188 ALA A CA 1
ATOM 1489 C C . ALA A 1 188 ? 14.851 4.839 -28.425 1.00 89.19 188 ALA A C 1
ATOM 1491 O O . ALA A 1 188 ? 15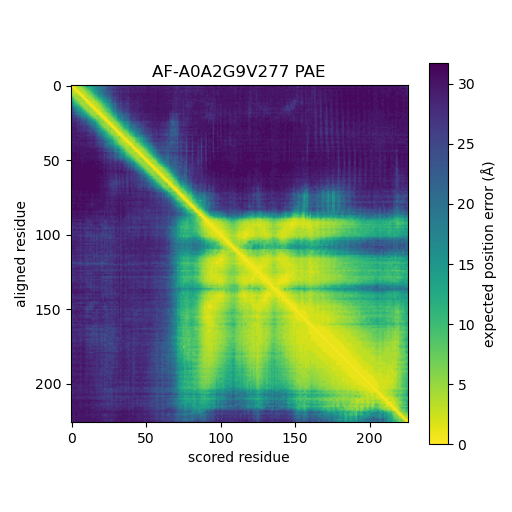.494 5.370 -29.335 1.00 89.19 188 ALA A O 1
ATOM 1492 N N . ARG A 1 189 ? 14.562 3.531 -28.430 1.00 90.75 189 ARG A N 1
ATOM 1493 C CA . ARG A 1 189 ? 14.967 2.608 -29.504 1.00 90.75 189 ARG A CA 1
ATOM 1494 C C . ARG A 1 189 ? 14.359 2.995 -30.849 1.00 90.75 189 ARG A C 1
ATOM 1496 O O . ARG A 1 189 ? 15.067 2.999 -31.854 1.00 90.75 189 ARG A O 1
ATOM 1503 N N . GLU A 1 190 ? 13.080 3.356 -30.886 1.00 93.31 190 GLU A N 1
ATOM 1504 C CA . GLU A 1 190 ? 12.425 3.805 -32.119 1.00 93.31 190 GLU A CA 1
ATOM 1505 C C . GLU A 1 190 ? 13.011 5.130 -32.627 1.00 93.31 190 GLU A C 1
ATOM 1507 O O . GLU A 1 190 ? 13.296 5.248 -33.820 1.00 93.31 190 GLU A O 1
ATOM 1512 N N . ARG A 1 191 ? 13.317 6.089 -31.741 1.00 89.50 191 ARG A N 1
ATOM 1513 C CA . ARG A 1 191 ? 14.038 7.321 -32.116 1.00 89.50 191 ARG A CA 1
ATOM 1514 C C . ARG A 1 191 ? 15.415 7.013 -32.713 1.00 89.50 191 ARG A C 1
ATOM 1516 O O . ARG A 1 191 ? 15.762 7.580 -33.750 1.00 89.50 191 ARG A O 1
ATOM 1523 N N . LYS A 1 192 ? 16.182 6.089 -32.118 1.00 89.94 192 LYS A N 1
ATOM 1524 C CA . LYS A 1 192 ? 17.493 5.653 -32.645 1.00 89.94 192 LYS A CA 1
ATOM 1525 C C . LYS A 1 192 ? 17.347 5.025 -34.037 1.00 89.94 192 LYS A C 1
ATOM 1527 O O . LYS A 1 192 ? 18.057 5.418 -34.961 1.00 89.94 192 LYS A O 1
ATOM 1532 N N . LYS A 1 193 ? 16.364 4.135 -34.236 1.00 93.25 193 LYS A N 1
ATOM 1533 C CA . LYS A 1 193 ? 16.065 3.532 -35.552 1.00 93.25 193 LYS A CA 1
ATOM 1534 C C . LYS A 1 193 ? 15.682 4.573 -36.604 1.00 93.25 193 LYS A C 1
ATOM 1536 O O . LYS A 1 193 ? 16.112 4.460 -37.750 1.00 93.25 193 LYS A O 1
ATOM 1541 N N . GLN A 1 194 ? 14.875 5.571 -36.244 1.00 94.19 194 GLN A N 1
ATOM 1542 C CA . GLN A 1 194 ? 14.491 6.650 -37.159 1.00 94.19 194 GLN A CA 1
ATOM 1543 C C . GLN A 1 194 ? 15.706 7.475 -37.592 1.00 94.19 194 GLN A C 1
ATOM 1545 O O . GLN A 1 194 ? 15.904 7.653 -38.794 1.00 94.19 194 GLN A O 1
ATOM 1550 N N . ARG A 1 195 ? 16.559 7.883 -36.641 1.00 91.56 195 ARG A N 1
ATOM 1551 C CA . ARG A 1 195 ? 17.816 8.592 -36.936 1.00 91.56 195 ARG A CA 1
ATOM 1552 C C . ARG A 1 195 ? 18.729 7.779 -37.848 1.00 91.56 195 ARG A C 1
ATOM 1554 O O . ARG A 1 195 ? 19.256 8.314 -38.817 1.00 91.56 195 ARG A O 1
ATOM 1561 N N . LEU A 1 196 ? 18.852 6.475 -37.601 1.00 93.19 196 LEU A N 1
ATOM 1562 C CA . LEU A 1 196 ? 19.661 5.593 -38.439 1.00 93.19 196 LEU A CA 1
ATOM 1563 C C . LEU A 1 196 ? 19.109 5.495 -39.871 1.00 93.19 196 LEU A C 1
ATOM 1565 O O . LEU A 1 196 ? 19.864 5.581 -40.838 1.00 93.19 196 LEU A O 1
ATOM 1569 N N . ARG A 1 197 ? 17.785 5.364 -40.035 1.00 95.06 197 ARG A N 1
ATOM 1570 C CA . ARG A 1 197 ? 17.144 5.366 -41.364 1.00 95.06 197 ARG A CA 1
ATOM 1571 C C . ARG A 1 197 ? 17.364 6.682 -42.103 1.00 95.06 197 ARG A C 1
ATOM 1573 O O . ARG A 1 197 ? 17.563 6.666 -43.317 1.00 95.06 197 ARG A O 1
ATOM 1580 N N . GLU A 1 198 ? 17.298 7.806 -41.398 1.00 94.69 198 GLU A N 1
ATOM 1581 C CA . GLU A 1 198 ? 17.565 9.120 -41.975 1.00 94.69 198 GLU A CA 1
ATOM 1582 C C . GLU A 1 198 ? 19.026 9.251 -42.420 1.00 94.69 198 GLU A C 1
ATOM 1584 O O . GLU A 1 198 ? 19.267 9.637 -43.564 1.00 94.69 198 GLU A O 1
ATOM 1589 N N . LEU A 1 199 ? 19.981 8.845 -41.576 1.00 94.00 199 LEU A N 1
ATOM 1590 C CA . LEU A 1 199 ? 21.409 8.858 -41.901 1.00 94.00 199 LEU A CA 1
ATOM 1591 C C . LEU A 1 199 ? 21.695 8.040 -43.167 1.00 94.00 199 LEU A C 1
ATOM 1593 O O . LEU A 1 199 ? 22.296 8.540 -44.115 1.00 94.00 199 LEU A O 1
ATOM 1597 N N . LEU A 1 200 ? 21.150 6.822 -43.251 1.00 94.12 200 LEU A N 1
ATOM 1598 C CA . LEU A 1 200 ? 21.282 5.978 -44.442 1.00 94.12 200 LEU A CA 1
ATOM 1599 C C . LEU A 1 200 ? 20.706 6.638 -45.705 1.00 94.12 200 LEU A C 1
ATOM 1601 O O . LEU A 1 200 ? 21.259 6.476 -46.794 1.00 94.12 200 LEU A O 1
ATOM 1605 N N . ARG A 1 201 ? 19.602 7.391 -45.594 1.00 95.00 201 ARG A N 1
ATOM 1606 C CA . ARG A 1 201 ? 19.048 8.151 -46.728 1.00 95.00 201 ARG A CA 1
ATOM 1607 C C . ARG A 1 201 ? 19.972 9.288 -47.158 1.00 95.00 201 ARG A C 1
ATOM 1609 O O . ARG A 1 201 ? 20.084 9.522 -48.359 1.00 95.00 201 ARG A O 1
ATOM 1616 N N . ARG A 1 202 ? 20.619 9.980 -46.217 1.00 94.12 202 ARG A N 1
ATOM 1617 C CA . ARG A 1 202 ? 21.588 11.049 -46.510 1.00 94.12 202 ARG A CA 1
ATOM 1618 C C . ARG A 1 202 ? 22.851 10.500 -47.168 1.00 94.12 202 ARG A C 1
ATOM 1620 O O . ARG A 1 202 ? 23.236 11.013 -48.215 1.00 94.12 202 ARG A O 1
ATOM 1627 N N . HIS A 1 203 ? 23.380 9.382 -46.673 1.00 95.44 203 HIS A N 1
ATOM 1628 C CA . HIS A 1 203 ? 24.540 8.712 -47.272 1.00 95.44 203 HIS A CA 1
ATOM 1629 C C . HIS A 1 203 ? 24.290 8.310 -48.724 1.00 95.44 203 HIS A C 1
ATOM 1631 O O . HIS A 1 203 ? 25.136 8.537 -49.583 1.00 95.44 203 HIS A O 1
ATOM 1637 N N . ARG A 1 204 ? 23.098 7.781 -49.038 1.00 94.94 204 ARG A N 1
ATOM 1638 C CA . ARG A 1 204 ? 22.726 7.458 -50.429 1.00 94.94 204 ARG A CA 1
ATOM 1639 C C . ARG A 1 204 ? 22.724 8.673 -51.357 1.00 94.94 204 ARG A C 1
ATOM 1641 O O . ARG A 1 204 ? 22.863 8.502 -52.560 1.00 94.94 204 ARG A O 1
ATOM 1648 N N . ARG A 1 205 ? 22.545 9.880 -50.816 1.00 95.69 205 ARG A N 1
ATOM 1649 C CA . ARG A 1 205 ? 22.6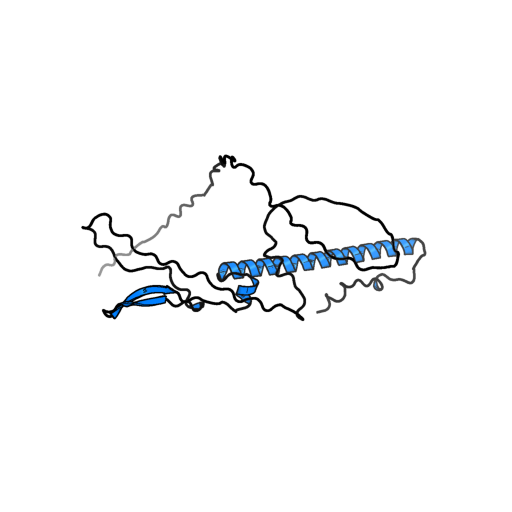08 11.146 -51.561 1.00 95.69 205 ARG A CA 1
ATOM 1650 C C . ARG A 1 205 ? 24.022 11.741 -51.603 1.00 95.69 205 ARG A C 1
ATOM 1652 O O . ARG A 1 205 ? 24.184 12.827 -52.141 1.00 95.69 205 ARG A O 1
ATOM 1659 N N . GLY A 1 206 ? 25.019 11.062 -51.030 1.00 94.25 206 GLY A N 1
ATOM 1660 C CA . GLY A 1 206 ? 26.394 11.555 -50.915 1.00 94.25 206 GLY A CA 1
ATOM 1661 C C . GLY A 1 206 ? 26.601 12.592 -49.806 1.00 94.25 206 GLY A C 1
ATOM 1662 O O . GLY A 1 206 ? 27.627 13.263 -49.795 1.00 94.25 206 GLY A O 1
ATOM 1663 N N . LEU A 1 207 ? 25.641 12.742 -48.887 1.00 92.25 207 LEU A N 1
ATOM 1664 C CA . LEU A 1 207 ? 25.719 13.670 -47.755 1.00 92.25 207 LEU A CA 1
ATOM 1665 C C . LEU A 1 207 ? 26.172 12.939 -46.485 1.00 92.25 207 LEU A C 1
ATOM 1667 O O . LEU A 1 207 ? 25.845 11.766 -46.309 1.00 92.25 207 LEU A O 1
ATOM 1671 N N . ASP A 1 208 ? 26.858 13.657 -45.591 1.00 86.00 208 ASP A N 1
ATOM 1672 C CA . ASP A 1 208 ? 27.221 13.219 -44.232 1.00 86.00 208 ASP A CA 1
ATOM 1673 C C . ASP A 1 208 ? 28.030 11.903 -44.156 1.00 86.00 208 ASP A C 1
ATOM 1675 O O . ASP A 1 208 ? 27.980 11.207 -43.151 1.00 86.00 208 ASP A O 1
ATOM 1679 N N . LEU A 1 209 ? 28.817 11.558 -45.187 1.00 89.56 209 LEU A N 1
ATOM 1680 C CA . LEU A 1 209 ? 29.577 10.291 -45.266 1.00 89.56 209 LEU A CA 1
ATOM 1681 C C . LEU A 1 209 ? 30.596 10.074 -44.128 1.00 89.56 209 LEU A C 1
ATOM 1683 O O . LEU A 1 209 ? 31.056 8.956 -43.910 1.00 89.56 209 LEU A O 1
ATOM 1687 N N . ASN A 1 210 ? 30.969 11.143 -43.427 1.00 89.75 210 ASN A N 1
ATOM 1688 C CA . ASN A 1 210 ? 31.849 11.138 -42.262 1.00 89.75 210 ASN A CA 1
ATOM 1689 C C . ASN A 1 210 ? 31.125 10.801 -40.944 1.00 89.75 210 ASN A C 1
ATOM 1691 O O . ASN A 1 210 ? 31.790 10.599 -39.930 1.00 89.75 210 ASN A O 1
ATOM 1695 N N . ILE A 1 211 ? 29.791 10.746 -40.938 1.00 89.00 211 ILE A N 1
ATOM 1696 C CA . ILE A 1 211 ? 28.973 10.416 -39.769 1.00 89.00 211 ILE A CA 1
ATOM 1697 C C . ILE A 1 211 ? 28.656 8.918 -39.813 1.00 89.00 211 ILE A C 1
ATOM 1699 O O . ILE A 1 211 ? 28.055 8.420 -40.760 1.00 89.00 211 ILE A O 1
ATOM 1703 N N . THR A 1 212 ? 29.055 8.166 -38.792 1.00 87.50 212 THR A N 1
ATOM 1704 C CA . THR A 1 212 ? 28.807 6.717 -38.725 1.00 87.50 212 THR A CA 1
ATOM 1705 C C . THR A 1 212 ? 27.589 6.395 -37.861 1.00 87.50 212 THR A C 1
ATOM 1707 O O . THR A 1 212 ? 27.049 7.240 -37.148 1.00 87.50 212 THR A O 1
ATOM 1710 N N . ALA A 1 213 ? 27.115 5.148 -37.916 1.00 83.69 213 ALA A N 1
ATOM 1711 C CA . ALA A 1 213 ? 26.028 4.698 -37.044 1.00 83.69 213 ALA A CA 1
ATOM 1712 C C . ALA A 1 213 ? 26.378 4.862 -35.550 1.00 83.69 213 ALA A C 1
ATOM 1714 O O . ALA A 1 213 ? 25.498 5.171 -34.745 1.00 83.69 213 ALA A O 1
ATOM 1715 N N . ASP A 1 214 ? 27.662 4.729 -35.215 1.00 82.06 214 ASP A N 1
ATOM 1716 C CA . ASP A 1 214 ? 28.184 4.799 -33.849 1.00 82.06 214 ASP A CA 1
ATOM 1717 C C . ASP A 1 214 ? 28.187 6.226 -33.284 1.00 82.06 214 ASP A C 1
ATOM 1719 O O . ASP A 1 214 ? 28.186 6.409 -32.070 1.00 82.06 214 ASP A O 1
ATOM 1723 N N . SER A 1 215 ? 28.108 7.259 -34.133 1.00 81.62 215 SER A N 1
ATOM 1724 C CA . SER A 1 215 ? 27.970 8.644 -33.667 1.00 81.62 215 SER A CA 1
ATOM 1725 C C . SER A 1 215 ? 26.527 9.024 -33.306 1.00 81.62 215 SER A C 1
ATOM 1727 O O . SER A 1 215 ? 26.284 10.129 -32.818 1.00 81.62 215 SER A O 1
ATOM 1729 N N . ILE A 1 216 ? 25.539 8.145 -33.534 1.00 79.38 216 ILE A N 1
ATOM 1730 C CA . ILE A 1 216 ? 24.144 8.377 -33.129 1.00 79.38 216 ILE A CA 1
ATOM 1731 C C . ILE A 1 216 ? 23.980 8.001 -31.653 1.00 79.38 216 ILE A C 1
ATOM 1733 O O . ILE A 1 216 ? 23.458 6.938 -31.309 1.00 79.38 216 ILE A O 1
ATOM 1737 N N . VAL A 1 217 ? 24.366 8.924 -30.775 1.00 75.31 217 VAL A N 1
ATOM 1738 C CA . VAL A 1 217 ? 24.109 8.806 -29.339 1.00 75.31 217 VAL A CA 1
ATOM 1739 C C . VAL A 1 217 ? 22.685 9.275 -29.045 1.00 75.31 217 VAL A C 1
ATOM 1741 O O . VAL A 1 217 ? 22.253 10.376 -29.40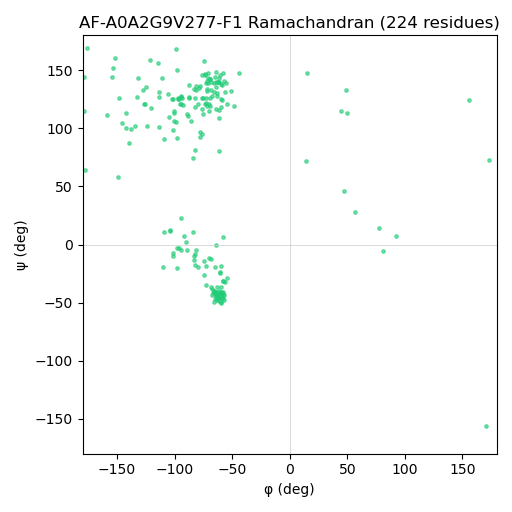7 1.00 75.31 217 VAL A O 1
ATOM 1744 N N . THR A 1 218 ? 21.920 8.412 -28.389 1.00 71.44 218 THR A N 1
ATOM 1745 C CA . THR A 1 218 ? 20.669 8.795 -27.732 1.00 71.44 218 THR A CA 1
ATOM 1746 C C . THR A 1 218 ? 20.890 8.692 -26.238 1.00 71.44 218 THR A C 1
ATOM 1748 O O . THR A 1 218 ? 21.531 7.744 -25.804 1.00 71.44 218 THR A O 1
ATOM 1751 N N . SER A 1 219 ? 20.304 9.595 -25.452 1.00 66.00 219 SER A N 1
ATOM 1752 C CA . SER A 1 219 ? 20.406 9.643 -23.982 1.00 66.00 219 SER A CA 1
ATOM 1753 C C . SER A 1 219 ? 19.935 8.377 -23.236 1.00 66.00 219 SER A C 1
ATOM 1755 O O . SER A 1 219 ? 19.837 8.389 -22.020 1.00 66.00 219 SER A O 1
ATOM 1757 N N . SER A 1 220 ? 19.597 7.305 -23.956 1.00 60.12 220 SER A N 1
ATOM 1758 C CA . SER A 1 220 ? 19.228 5.989 -23.435 1.00 60.12 220 SER A CA 1
ATOM 1759 C C . SER A 1 220 ? 20.359 4.953 -23.518 1.00 60.12 220 SER A C 1
ATOM 1761 O O . SER A 1 220 ? 20.173 3.876 -22.966 1.00 60.12 220 SER A O 1
ATOM 1763 N N . ASP A 1 221 ? 21.474 5.224 -24.212 1.00 55.34 221 ASP A N 1
ATOM 1764 C CA . ASP A 1 221 ? 22.600 4.271 -24.342 1.00 55.34 221 ASP A CA 1
ATOM 1765 C C . ASP A 1 221 ? 23.442 4.166 -23.054 1.00 55.34 221 ASP A C 1
ATOM 1767 O O . ASP A 1 221 ? 24.210 3.225 -22.908 1.00 55.34 221 ASP A O 1
ATOM 1771 N N . GLU A 1 222 ? 23.291 5.100 -22.107 1.00 53.84 222 GLU A N 1
ATOM 1772 C CA . GLU A 1 222 ? 24.081 5.118 -20.863 1.00 53.84 222 GLU A CA 1
ATOM 1773 C C . GLU A 1 222 ? 23.456 4.318 -19.703 1.00 53.84 222 GLU A C 1
ATOM 1775 O O . GLU A 1 222 ? 24.088 4.173 -18.665 1.00 53.84 222 GLU A O 1
ATOM 1780 N N . GLU A 1 223 ? 22.243 3.766 -19.851 1.00 55.00 223 GLU A N 1
ATOM 1781 C CA . GLU A 1 223 ? 21.566 3.007 -18.774 1.00 55.00 223 GLU A CA 1
ATOM 1782 C C . GLU A 1 223 ? 21.713 1.472 -18.873 1.00 55.00 223 GLU A C 1
ATOM 1784 O O . GLU A 1 223 ? 21.202 0.764 -18.005 1.00 55.00 223 GLU A O 1
ATOM 1789 N N . ASP A 1 224 ? 22.362 0.940 -19.915 1.00 51.69 224 ASP A N 1
ATOM 1790 C CA . ASP A 1 224 ? 22.486 -0.512 -20.158 1.00 51.69 224 ASP A CA 1
ATOM 1791 C C . ASP A 1 224 ? 23.893 -1.076 -19.799 1.00 51.69 224 ASP A C 1
ATOM 1793 O O . ASP A 1 224 ? 24.199 -2.213 -20.159 1.00 51.69 224 ASP A O 1
ATOM 1797 N N . SER A 1 225 ? 24.740 -0.315 -19.086 1.00 50.78 225 SER A N 1
ATOM 1798 C CA . SER A 1 225 ? 26.133 -0.694 -18.741 1.00 50.78 225 SER A CA 1
ATOM 1799 C C . SER A 1 225 ? 26.374 -1.161 -17.290 1.00 50.78 225 SER A C 1
ATOM 1801 O O . SER A 1 225 ? 27.535 -1.308 -16.911 1.00 50.78 225 SER A O 1
ATOM 1803 N N . ASP A 1 226 ? 25.327 -1.424 -16.499 1.00 40.94 226 ASP A N 1
ATOM 1804 C CA . ASP A 1 226 ? 25.435 -1.892 -15.097 1.00 40.94 226 ASP A CA 1
ATOM 1805 C C . ASP A 1 226 ? 25.078 -3.378 -14.908 1.00 40.94 226 ASP A C 1
ATOM 1807 O O . ASP A 1 226 ? 24.024 -3.821 -15.429 1.00 40.94 226 ASP A O 1
#

Solvent-accessible surface area (backbone atoms only — not comparable to full-atom values): 15898 Å² total; per-residue (Å²): 144,82,85,84,80,88,81,88,88,83,89,82,86,81,87,77,86,87,79,86,83,84,80,82,86,84,83,87,74,87,86,84,78,83,88,79,80,82,84,83,84,82,86,79,89,79,84,88,76,87,77,89,78,88,85,84,90,81,90,81,88,78,90,80,91,77,80,93,76,95,65,92,55,70,81,67,55,74,74,63,81,69,66,88,88,72,67,74,78,78,71,66,47,70,54,83,71,69,68,72,44,72,56,76,79,64,93,49,92,84,58,91,70,76,81,60,60,41,62,76,83,72,52,56,93,70,65,36,42,82,36,63,47,73,45,98,86,70,50,73,44,71,72,46,47,50,82,33,73,45,76,54,62,73,38,55,76,62,73,41,92,48,69,69,62,36,52,53,50,52,52,51,52,51,51,53,53,50,53,51,51,50,50,54,52,51,53,48,50,50,51,53,52,50,52,50,55,51,50,56,56,36,42,76,70,74,38,69,79,89,64,56,80,85,72,68,79,54,99,65,71,78,75,78,82,125

Radius of gyration: 34.65 Å; Cα contacts (8 Å, |Δi|>4): 130; chains: 1; bounding box: 70×117×94 Å

Mean predicted aligned error: 18.78 Å

Foldseek 3Di:
DDDDDDDDDDDDDDDDDDDDDDDDDDDDDDDDDDDDDDDDDDDDDDDDDDDDDDDDDDDDDDDDDDDDDDDPPVVLCVLPDDDPPDDDQQDWDKDDWWDKDQDDDDPDPVDDDDRAIDTDDAPVVQVKDFDWDQDPVRDTHGDTIDIGTHRDVLCSSQVHDDPVSSVVVVVVVVVVVVVVVVVVVVVQVVVLVVVVVVVVVQVVVVHPPVDDSVNSDDPNPVPPPD

pLDDT: mean 73.7, std 21.37, range [34.53, 96.56]

Sequence (226 aa):
MDLDPEQSTACETVVRRQEPQRLLADSLCSTNTPHRAPPESYKRPLRTSSGHHASGSFDGGIGAALSEDSINTADLDLIELKEERNRPRLEPMVLKPRKIIHPEPPPDPSIRRSTRNRMKPVRQWLGEKPVYAVSPGGGRTLQGVTEVEICEQRWLKVRTADYSVASQRELQIAARKRALREKRRQEARERKKQRLRELLRRHRRGLDLNITADSIVTSSDEEDSD

Secondary structure (DSSP, 8-state):
--PPPP------------------------------PPPP-PPPPPPP-------------------------TTTGGGS---TT-PPPPPPEEPPPPPEEPPPPPSSTTS------EESPP-GGGT--EEEEEPTTS-EEEEEE---EE--HHHHHHT---HHHHHHHHHHHHHHHHHHHHHHHHHHHHHHHHHHHHHHHHHHTT--TT--GGG---TTTTSS--

Organism: Teladorsagia circumcincta (NCBI:txid45464)